Protein 1DJ7 (pdb70)

Sequence (182 aa):
NNKTLAAMKNFAEQYAKRTDTYFCSDLSVTAVVIEGLARHKEELGSPLCPCRHYEDKEAEVKNTFWNCPCVPMRERKECHCMLFLTPDNDFAGDAQDIPMETLEEVKASMNVGDRVRVTSSVVVYHHPEHKKTAFDLQGMEGEVAAVLTEWQGRPISANLPVLVKFEQRFKAHFRPDEVTLI

Organism: Synechocystis sp. (strain ATCC 27184 / PCC 6803 / Kazusa) (NCBI:txid1111708)

Structure (mmCIF, N/CA/C/O backbone):
data_1DJ7
#
_entry.id   1DJ7
#
_cell.length_a   45.296
_cell.length_b   45.296
_cell.length_c   172.147
_cell.angle_alpha   90.00
_cell.angle_beta   90.00
_cell.angle_gamma   90.00
#
_symmetry.space_group_name_H-M   'P 43 21 2'
#
loop_
_entity.id
_entity.type
_entity.pdbx_description
1 polymer 'FERREDOXIN THIOREDOXIN REDUCTASE: CATALYTIC CHAIN'
2 polymer 'FERREDOXIN THIOREDOXIN REDUCTASE: VARIABLE CHAIN'
3 non-polymer 'IRON/SULFUR CLUSTER'
4 non-polymer 'SULFATE ION'
5 water water
#
loop_
_atom_site.group_PDB
_atom_site.id
_atom_site.type_symbol
_atom_site.label_atom_id
_atom_site.label_alt_id
_atom_site.label_comp_id
_atom_site.label_asym_id
_atom_site.label_entity_id
_atom_site.label_seq_id
_atom_site.pdbx_PDB_ins_code
_atom_site.Cartn_x
_atom_site.Cartn_y
_atom_site.Cartn_z
_atom_site.occupancy
_atom_site.B_iso_or_equiv
_atom_site.auth_seq_id
_atom_site.auth_comp_id
_atom_site.auth_asym_id
_atom_site.auth_atom_id
_atom_site.pdbx_PDB_model_num
ATOM 1 N N . ASN A 1 7 ? 19.350 5.374 49.340 1.00 52.83 7 ASN A N 1
ATOM 2 C CA . ASN A 1 7 ? 19.333 6.562 50.232 1.00 51.32 7 ASN A CA 1
ATOM 3 C C . ASN A 1 7 ? 17.996 7.270 50.162 1.00 53.03 7 ASN A C 1
ATOM 4 O O . ASN A 1 7 ? 17.630 8.191 49.463 1.00 54.58 7 ASN A O 1
ATOM 9 N N . ASN A 1 8 ? 17.144 6.815 51.086 1.00 52.54 8 ASN A N 1
ATOM 10 C CA . ASN A 1 8 ? 15.785 7.288 51.328 1.00 50.17 8 ASN A CA 1
ATOM 11 C C . ASN A 1 8 ? 15.685 8.788 51.556 1.00 52.32 8 ASN A C 1
ATOM 12 O O . ASN A 1 8 ? 14.653 9.411 51.291 1.00 53.19 8 ASN A O 1
ATOM 17 N N . LYS A 1 9 ? 16.768 9.379 52.053 1.00 52.84 9 LYS A N 1
ATOM 18 C CA . LYS A 1 9 ? 16.937 10.815 52.173 1.00 52.23 9 LYS A CA 1
ATOM 19 C C . LYS A 1 9 ? 17.038 11.336 50.733 1.00 51.33 9 LYS A C 1
ATOM 20 O O . LYS A 1 9 ? 16.401 12.311 50.357 1.00 51.49 9 LYS A O 1
ATOM 22 N N . THR A 1 10 ? 17.814 10.639 49.911 1.00 49.93 10 THR A N 1
ATOM 23 C CA . THR A 1 10 ? 17.977 10.925 48.494 1.00 48.66 10 THR A CA 1
ATOM 24 C C . THR A 1 10 ? 16.657 10.745 47.752 1.00 47.93 10 THR A C 1
ATOM 25 O O . THR A 1 10 ? 16.357 11.599 46.912 1.00 48.15 10 THR A O 1
ATOM 29 N N . LEU A 1 11 ? 15.843 9.732 48.052 1.00 47.06 11 LEU A N 1
ATOM 30 C CA . LEU A 1 11 ? 14.546 9.571 47.409 1.00 46.42 11 LEU A CA 1
ATOM 31 C C . LEU A 1 11 ? 13.642 10.772 47.682 1.00 45.75 11 LEU A C 1
ATOM 32 O O . LEU A 1 11 ? 12.966 11.262 46.770 1.00 46.05 11 LEU A O 1
ATOM 37 N N . ALA A 1 12 ? 13.669 11.298 48.903 1.00 44.74 12 ALA A N 1
ATOM 38 C CA . ALA A 1 12 ? 12.887 12.462 49.288 1.00 43.02 12 ALA A CA 1
ATOM 39 C C . ALA A 1 12 ? 13.458 13.731 48.656 1.00 42.03 12 ALA A C 1
ATOM 40 O O . ALA A 1 12 ? 12.725 14.623 48.240 1.00 41.94 12 ALA A O 1
ATOM 42 N N . ALA A 1 13 ? 14.784 13.823 48.600 1.00 41.85 13 ALA A N 1
ATOM 43 C CA . ALA A 1 13 ? 15.409 14.985 47.959 1.00 41.62 13 ALA A CA 1
ATOM 44 C C . ALA A 1 13 ? 15.026 15.006 46.485 1.00 41.74 13 ALA A C 1
ATOM 45 O O . ALA A 1 13 ? 14.680 16.075 45.967 1.00 42.03 13 ALA A O 1
ATOM 47 N N . 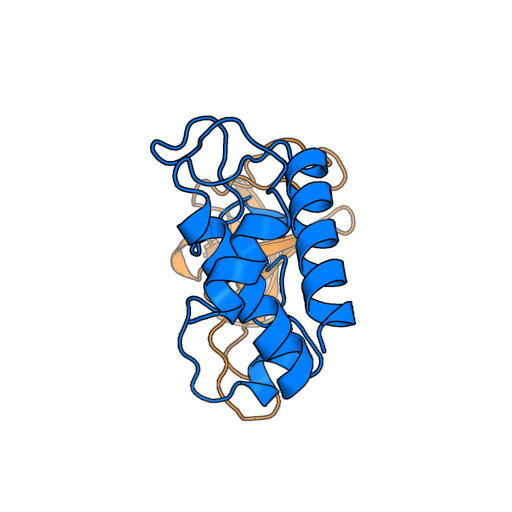MET A 1 14 ? 15.052 13.855 45.817 1.00 41.75 14 MET A N 1
ATOM 48 C CA . MET A 1 14 ? 14.686 13.815 44.405 1.00 41.61 14 MET A CA 1
ATOM 49 C C . MET A 1 14 ? 13.242 14.218 44.151 1.00 41.58 14 MET A C 1
ATOM 50 O O . MET A 1 14 ? 12.960 14.908 43.166 1.00 42.14 14 MET A O 1
ATOM 55 N N . LYS A 1 15 ? 12.306 13.788 44.978 1.00 41.47 15 LYS A N 1
ATOM 56 C CA . LYS A 1 15 ? 10.896 14.140 44.885 1.00 42.13 15 LYS A CA 1
ATOM 57 C C . LYS A 1 15 ? 10.701 15.650 44.990 1.00 42.17 15 LYS A C 1
ATOM 58 O O . LYS A 1 15 ? 9.927 16.276 44.267 1.00 41.38 15 LYS A O 1
ATOM 64 N N . ASN A 1 16 ? 11.404 16.253 45.946 1.00 42.67 16 ASN A N 1
ATOM 65 C CA . ASN A 1 16 ? 11.343 17.690 46.162 1.00 43.51 16 ASN A CA 1
ATOM 66 C C . ASN A 1 16 ? 11.915 18.430 44.953 1.00 41.63 16 ASN A C 1
ATOM 67 O O . ASN A 1 16 ? 11.356 19.452 44.555 1.00 40.91 16 ASN A O 1
ATOM 72 N N . PHE A 1 17 ? 13.002 17.906 44.401 1.00 40.15 17 PHE A N 1
ATOM 73 C CA . PHE A 1 17 ? 13.605 18.491 43.214 1.00 39.67 17 PHE A CA 1
ATOM 74 C C . PHE A 1 17 ? 12.592 18.518 42.076 1.00 39.04 17 PHE A C 1
ATOM 75 O O . PHE A 1 17 ? 12.407 19.514 41.384 1.00 37.93 17 PHE A O 1
ATOM 83 N N . ALA A 1 18 ? 11.976 17.356 41.816 1.00 38.68 18 ALA A N 1
ATOM 84 C CA . ALA A 1 18 ? 11.035 17.227 40.716 1.00 38.21 18 ALA A CA 1
ATOM 85 C C . ALA A 1 18 ? 9.883 18.218 40.835 1.00 37.90 18 ALA A C 1
ATOM 86 O O . ALA A 1 18 ? 9.514 18.872 39.864 1.00 38.03 18 ALA A O 1
ATOM 88 N N . GLU A 1 19 ? 9.349 18.363 42.039 1.00 38.09 19 GLU A N 1
ATOM 89 C CA . GLU A 1 19 ? 8.228 19.246 42.296 1.00 38.27 19 GLU A CA 1
ATOM 90 C C . GLU A 1 19 ? 8.663 20.710 42.136 1.00 38.63 19 GLU A C 1
ATOM 91 O O . GLU A 1 19 ? 7.910 21.455 41.514 1.00 38.60 19 GLU A O 1
ATOM 97 N N . GLN A 1 20 ? 9.854 21.049 42.603 1.00 39.18 20 GLN A N 1
ATOM 98 C CA . GLN A 1 20 ? 10.312 22.436 42.463 1.00 40.71 20 GLN A CA 1
ATOM 99 C C . GLN A 1 20 ? 10.662 22.749 41.016 1.00 39.70 20 GLN A C 1
ATOM 100 O O . GLN A 1 20 ? 10.393 23.874 40.560 1.00 39.41 20 GLN A O 1
ATOM 106 N N . TYR A 1 21 ? 11.239 21.782 40.301 1.00 38.84 21 TYR A N 1
ATOM 107 C CA . TYR A 1 21 ? 11.615 22.023 38.909 1.00 37.06 21 TYR A CA 1
ATOM 108 C C . TYR A 1 21 ? 10.396 22.159 38.019 1.00 36.19 21 TYR A C 1
ATOM 109 O O . TYR A 1 21 ? 10.381 23.074 37.175 1.00 35.82 21 TYR A O 1
ATOM 118 N N . ALA A 1 22 ? 9.351 21.370 38.242 1.00 35.55 22 ALA A N 1
ATOM 119 C CA . ALA A 1 22 ? 8.116 21.456 37.483 1.00 35.53 22 ALA A CA 1
ATOM 120 C C . ALA A 1 22 ? 7.473 22.829 37.664 1.00 37.40 22 ALA A C 1
ATOM 121 O O . ALA A 1 22 ? 7.045 23.481 36.714 1.00 37.64 22 ALA A O 1
ATOM 123 N N . LYS A 1 23 ? 7.474 23.322 38.905 1.00 38.97 23 LYS A N 1
ATOM 124 C CA . LYS A 1 23 ? 6.898 24.646 39.139 1.00 39.84 23 LYS A CA 1
ATOM 125 C C . LYS A 1 23 ? 7.732 25.743 38.494 1.00 39.40 23 LYS A C 1
ATOM 126 O O . LYS A 1 23 ? 7.140 26.649 37.902 1.00 40.27 23 LYS A O 1
ATOM 132 N N . ARG A 1 24 ? 9.055 25.693 38.580 1.00 38.07 24 ARG A N 1
ATOM 133 C CA . ARG A 1 24 ? 9.907 26.727 38.000 1.00 38.17 24 ARG A CA 1
ATOM 134 C C . ARG A 1 24 ? 9.870 26.776 36.484 1.00 38.03 24 ARG A C 1
ATOM 135 O O . ARG A 1 24 ? 10.157 27.830 35.911 1.00 38.40 24 ARG A O 1
ATOM 137 N N . THR A 1 25 ? 9.581 25.662 35.827 1.00 37.64 25 THR A N 1
ATOM 138 C CA . THR A 1 25 ? 9.560 25.602 34.377 1.00 36.87 25 THR A CA 1
ATOM 139 C C . THR A 1 25 ? 8.161 25.601 33.792 1.00 37.34 25 THR A C 1
ATOM 140 O O . THR A 1 25 ? 7.963 25.387 32.597 1.00 37.79 25 THR A O 1
ATOM 144 N N . ASP A 1 26 ? 7.124 25.769 34.620 1.00 37.25 26 ASP A N 1
ATOM 145 C CA . ASP A 1 26 ? 5.747 25.719 34.165 1.00 37.64 26 ASP A CA 1
ATOM 146 C C . ASP A 1 26 ? 5.464 24.399 33.444 1.00 36.09 26 ASP A C 1
ATOM 147 O O . ASP A 1 26 ? 4.891 24.378 32.370 1.00 36.19 26 ASP A O 1
ATOM 152 N N . THR A 1 27 ? 5.933 23.308 34.043 1.00 34.99 27 THR A N 1
ATOM 153 C CA . THR A 1 27 ? 5.701 21.986 33.466 1.00 35.04 27 THR A CA 1
ATOM 154 C C . THR A 1 27 ? 4.944 21.184 34.514 1.00 35.48 27 THR A C 1
ATOM 155 O O . THR A 1 27 ? 4.825 21.598 35.659 1.00 36.09 27 THR A O 1
ATOM 159 N N . TYR A 1 28 ? 4.274 20.133 34.060 1.00 36.52 28 TYR A N 1
ATOM 160 C CA . TYR A 1 28 ? 3.365 19.345 34.859 1.00 37.78 28 TYR A CA 1
ATOM 161 C C . TYR A 1 28 ? 3.674 17.861 34.893 1.00 36.80 28 TYR A C 1
ATOM 162 O O . TYR A 1 28 ? 4.280 17.351 33.959 1.00 35.85 28 TYR A O 1
ATOM 171 N N . PHE A 1 29 ? 3.208 17.161 35.922 1.00 37.31 29 PHE A N 1
ATOM 172 C CA . PHE A 1 29 ? 3.476 15.729 35.962 1.00 36.85 29 PHE A CA 1
ATOM 173 C C . PHE A 1 29 ? 2.497 14.968 35.075 1.00 38.12 29 PHE A C 1
ATOM 174 O O . PHE A 1 29 ? 1.431 15.467 34.731 1.00 38.72 29 PHE A O 1
ATOM 182 N N . CYS A 1 30 ? 2.898 13.767 34.697 1.00 39.27 30 CYS A N 1
ATOM 183 C CA . CYS A 1 30 ? 2.043 12.870 33.918 1.00 40.21 30 CYS A CA 1
ATOM 184 C C . CYS A 1 30 ? 0.706 12.745 34.631 1.00 40.92 30 CYS A C 1
ATOM 185 O O . CYS A 1 30 ? 0.657 12.731 35.867 1.00 40.45 30 CYS A O 1
ATOM 188 N N . SER A 1 31 ? -0.391 12.535 33.908 1.00 42.12 31 SER A N 1
ATOM 189 C CA . SER A 1 31 ? -1.697 12.360 34.536 1.00 43.93 31 SER A CA 1
ATOM 190 C C . SER A 1 31 ? -1.704 11.075 35.364 1.00 44.74 31 SER A C 1
ATOM 191 O O . SER A 1 31 ? -2.470 10.947 36.320 1.00 45.98 31 SER A O 1
ATOM 194 N N . ASP A 1 32 ? -0.855 10.120 35.026 1.00 44.73 32 ASP A N 1
ATOM 195 C CA . ASP A 1 32 ? -0.660 8.916 35.812 1.00 44.66 32 ASP A CA 1
ATOM 196 C C . ASP A 1 32 ? 0.598 9.138 36.662 1.00 42.76 32 ASP A C 1
ATOM 197 O O . ASP A 1 32 ? 1.725 8.903 36.220 1.00 41.52 32 ASP A O 1
ATOM 202 N N . LEU A 1 33 ? 0.383 9.478 37.932 1.00 41.82 33 LEU A N 1
ATOM 203 C CA . LEU A 1 33 ? 1.477 9.746 38.856 1.00 40.42 33 LEU A CA 1
ATOM 204 C C . LEU A 1 33 ? 2.394 8.578 39.154 1.00 40.05 33 LEU A C 1
ATOM 205 O O . LEU A 1 33 ? 3.529 8.815 39.605 1.00 38.61 33 LEU A O 1
ATOM 210 N N . SER A 1 34 ? 2.023 7.331 38.853 1.00 40.23 34 SER A N 1
ATOM 211 C CA . SER A 1 34 ? 2.927 6.205 39.044 1.00 40.06 34 SER A CA 1
ATOM 212 C C . SER A 1 34 ? 4.031 6.266 37.997 1.00 38.45 34 SER A C 1
ATOM 213 O O . SER A 1 34 ? 5.148 5.831 38.249 1.00 36.99 34 SER A O 1
ATOM 216 N N . VAL A 1 35 ? 3.773 6.870 36.840 1.00 38.16 35 VAL A N 1
ATOM 217 C CA . VAL A 1 35 ? 4.795 7.077 35.834 1.00 37.98 35 VAL A CA 1
ATOM 218 C C . VAL A 1 35 ? 5.872 8.004 36.402 1.00 36.73 35 VAL A C 1
ATOM 219 O O . VAL A 1 35 ? 7.069 7.770 36.386 1.00 36.00 35 VAL A O 1
ATOM 223 N N . THR A 1 36 ? 5.371 9.104 36.964 1.00 35.61 36 THR A N 1
ATOM 224 C CA . THR A 1 36 ? 6.192 10.086 37.637 1.00 34.84 36 THR A CA 1
ATOM 225 C C . THR A 1 36 ? 7.011 9.441 38.751 1.00 34.22 36 THR A C 1
ATOM 226 O O . THR A 1 36 ? 8.187 9.737 38.902 1.00 34.38 36 THR A O 1
ATOM 230 N N . ALA A 1 37 ? 6.349 8.642 39.608 1.00 34.59 37 ALA A N 1
ATOM 231 C CA . ALA A 1 37 ? 7.018 8.005 40.719 1.00 34.10 37 ALA A CA 1
ATOM 232 C C . ALA A 1 37 ? 8.120 7.045 40.291 1.00 33.48 37 ALA A C 1
ATOM 233 O O . ALA A 1 37 ? 9.185 7.029 40.912 1.00 32.71 37 ALA A O 1
ATOM 235 N N . VAL A 1 38 ? 7.890 6.300 39.215 1.00 33.81 38 VAL A N 1
A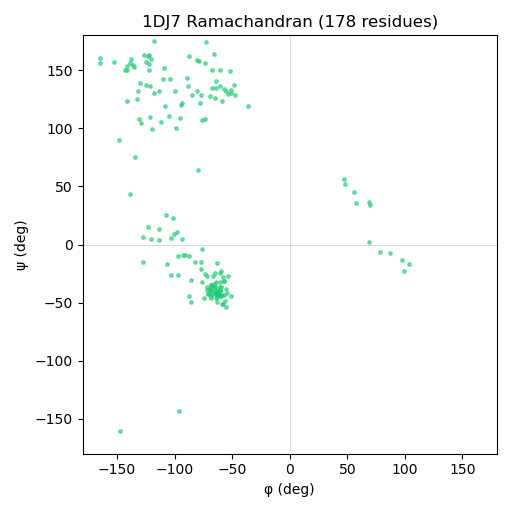TOM 236 C CA . VAL A 1 38 ? 8.916 5.374 38.730 1.00 34.24 38 VAL A CA 1
ATOM 237 C C . VAL A 1 38 ? 10.143 6.143 38.266 1.00 34.26 38 VAL A C 1
ATOM 238 O O . VAL A 1 38 ? 11.285 5.752 38.515 1.00 33.88 38 VAL A O 1
ATOM 242 N N . VAL A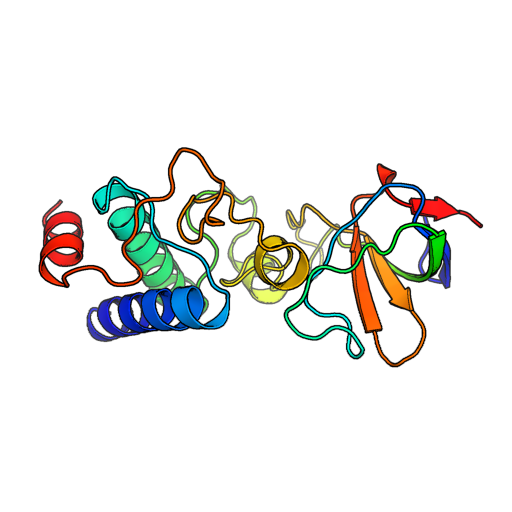 1 39 ? 9.928 7.276 37.585 1.00 34.50 39 VAL A N 1
ATOM 243 C CA . VAL A 1 39 ? 11.066 8.057 37.123 1.00 34.46 39 VAL A CA 1
ATOM 244 C C . VAL A 1 39 ? 11.781 8.693 38.301 1.00 34.53 39 VAL A C 1
ATOM 245 O O . VAL A 1 39 ? 13.011 8.685 38.342 1.00 34.73 39 VAL A O 1
ATOM 249 N N . ILE A 1 40 ? 11.031 9.177 39.298 1.00 34.83 40 ILE A N 1
ATOM 250 C CA . ILE A 1 40 ? 11.689 9.774 40.470 1.00 35.42 40 ILE A CA 1
ATOM 251 C C . ILE A 1 40 ? 12.508 8.722 41.205 1.00 36.08 40 ILE A C 1
ATOM 252 O O . ILE A 1 40 ? 13.672 8.980 41.504 1.00 36.02 40 ILE A O 1
ATOM 257 N N . GLU A 1 41 ? 11.980 7.505 41.354 1.00 37.24 41 GLU A N 1
ATOM 258 C CA . GLU A 1 41 ? 12.758 6.464 42.017 1.00 38.21 41 GLU A CA 1
ATOM 259 C C . GLU A 1 41 ? 13.997 6.093 41.221 1.00 38.07 41 GLU A C 1
ATOM 260 O O . GLU A 1 41 ? 15.052 5.878 41.822 1.00 39.57 41 GLU A O 1
ATOM 262 N N . GLY A 1 42 ? 13.946 6.081 39.891 1.00 37.07 42 GLY A N 1
ATOM 263 C CA . GLY A 1 42 ? 15.108 5.738 39.077 1.00 36.19 42 GLY A CA 1
ATOM 264 C C . GLY A 1 42 ? 16.212 6.785 39.160 1.00 35.82 42 GLY A C 1
ATOM 265 O O . GLY A 1 42 ? 17.402 6.513 39.037 1.00 36.04 42 GLY A O 1
ATOM 266 N N . LEU A 1 43 ? 15.789 8.044 39.275 1.00 36.18 43 LEU A N 1
ATOM 267 C CA . LEU A 1 43 ? 16.716 9.158 39.394 1.00 36.74 43 LEU A CA 1
ATOM 268 C C . LEU A 1 43 ? 17.501 9.017 40.698 1.00 37.68 43 LEU A C 1
ATOM 269 O O . LEU A 1 43 ? 18.727 9.135 40.696 1.00 38.27 43 LEU A O 1
ATOM 274 N N . ALA A 1 44 ? 16.793 8.722 41.770 1.00 38.72 44 ALA A N 1
ATOM 275 C CA . ALA A 1 44 ? 17.386 8.519 43.083 1.00 40.33 44 ALA A CA 1
ATOM 276 C C . ALA A 1 44 ? 18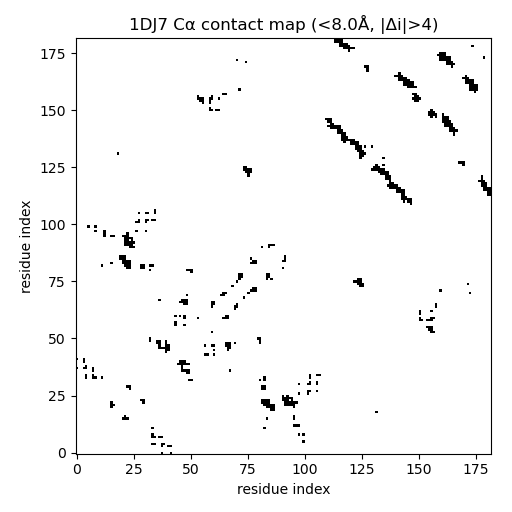.333 7.325 43.078 1.00 41.68 44 ALA A C 1
ATOM 277 O O . ALA A 1 44 ? 19.455 7.412 43.570 1.00 43.12 44 ALA A O 1
ATOM 279 N N . ARG A 1 45 ? 17.908 6.230 42.480 1.00 43.12 45 ARG A N 1
ATOM 280 C CA . ARG A 1 45 ? 18.729 5.022 42.389 1.00 45.01 45 ARG A CA 1
ATOM 281 C C . ARG A 1 45 ? 20.036 5.342 41.691 1.00 44.40 45 ARG A C 1
ATOM 282 O O . ARG A 1 45 ? 21.148 5.047 42.136 1.00 44.96 45 ARG A O 1
ATOM 290 N N . HIS A 1 46 ? 19.912 5.987 40.520 1.00 43.47 46 HIS A N 1
ATOM 291 C CA . HIS A 1 46 ? 21.079 6.412 39.780 1.00 43.26 46 HIS A CA 1
ATOM 292 C C . HIS A 1 46 ? 21.935 7.363 40.604 1.00 43.82 46 HIS A C 1
ATOM 293 O O . HIS A 1 46 ? 23.160 7.201 40.635 1.00 43.71 46 HIS A O 1
ATOM 300 N N . LYS A 1 47 ? 21.328 8.316 41.299 1.00 45.06 47 LYS A N 1
ATOM 301 C CA . LYS A 1 47 ? 22.084 9.230 42.134 1.00 46.74 47 LYS A CA 1
ATOM 302 C C . LYS A 1 47 ? 22.841 8.464 43.222 1.00 47.24 47 LYS A C 1
ATOM 303 O O . LYS A 1 47 ? 23.994 8.802 43.485 1.00 46.75 47 LYS A O 1
ATOM 309 N N . GLU A 1 48 ? 22.224 7.446 43.796 1.00 47.77 48 GLU A N 1
ATOM 310 C CA . GLU A 1 48 ? 22.914 6.654 44.815 1.00 48.73 48 GLU A CA 1
ATOM 311 C C . GLU A 1 48 ? 24.057 5.841 44.232 1.00 49.89 48 GLU A C 1
ATOM 312 O O . GLU A 1 48 ? 25.167 5.823 44.776 1.00 50.49 48 GLU A O 1
ATOM 318 N N . GLU A 1 49 ? 23.823 5.161 43.119 1.00 50.26 49 GLU A N 1
ATOM 319 C CA . GLU A 1 49 ? 24.792 4.316 42.455 1.00 51.04 49 GLU A CA 1
ATOM 320 C C . GLU A 1 49 ? 25.935 5.052 41.774 1.00 50.21 49 GLU A C 1
ATOM 321 O O . GLU A 1 49 ? 27.096 4.632 41.823 1.00 50.12 49 GLU A O 1
ATOM 327 N N . LEU A 1 50 ? 25.612 6.143 41.085 1.00 49.15 50 LEU A N 1
ATOM 328 C CA . LEU A 1 50 ? 26.585 6.882 40.293 1.00 48.00 50 LEU A CA 1
ATOM 329 C C . LEU A 1 50 ? 27.047 8.221 40.840 1.00 47.00 50 LEU A C 1
ATOM 330 O O . LEU A 1 50 ? 28.042 8.775 40.350 1.00 46.30 50 LEU A O 1
ATOM 335 N N . GLY A 1 51 ? 26.343 8.819 41.788 1.00 46.36 51 GLY A N 1
ATOM 336 C CA . GLY A 1 51 ? 26.703 10.109 42.347 1.00 45.80 51 GLY A CA 1
ATOM 337 C C . GLY A 1 51 ? 25.951 11.283 41.742 1.00 45.98 51 GLY A C 1
ATOM 338 O O . GLY A 1 51 ? 26.033 12.413 42.225 1.00 45.98 51 GLY A O 1
ATOM 339 N N . SER A 1 52 ? 25.280 11.049 40.621 1.00 45.03 52 SER A N 1
ATOM 340 C CA . SER A 1 52 ? 24.496 12.075 39.927 1.00 44.29 52 SER A CA 1
ATOM 341 C C . SER A 1 52 ? 23.227 11.437 39.390 1.00 42.60 52 SER A C 1
ATOM 342 O O . SER A 1 52 ? 23.174 10.238 39.098 1.00 42.23 52 SER A O 1
ATOM 345 N N . PRO A 1 53 ? 22.179 12.221 39.217 1.00 40.89 53 PRO A N 1
ATOM 346 C CA . PRO A 1 53 ? 20.877 11.767 38.766 1.00 40.22 53 PRO A CA 1
ATOM 347 C C . PRO A 1 53 ? 20.776 11.548 37.272 1.00 39.68 53 PRO A C 1
ATOM 348 O O . PRO A 1 53 ? 20.005 12.213 36.571 1.00 40.16 53 PRO A O 1
ATOM 352 N N . LEU A 1 54 ? 21.555 10.591 36.786 1.00 38.86 54 LEU A N 1
ATOM 353 C CA . LEU A 1 54 ? 21.555 10.211 35.390 1.00 37.65 54 LEU A CA 1
ATOM 354 C C . LEU A 1 54 ? 20.130 9.816 35.021 1.00 36.23 54 LEU A C 1
ATOM 355 O O . LEU A 1 54 ? 19.449 9.147 35.794 1.00 35.69 54 LEU A O 1
ATOM 360 N N . CYS A 1 55 ? 19.614 10.296 33.899 1.00 35.05 55 CYS A N 1
ATOM 361 C CA . CYS A 1 55 ? 18.255 9.967 33.468 1.00 33.69 55 CYS A CA 1
ATOM 362 C C . CYS A 1 55 ? 18.052 8.454 33.486 1.00 33.70 55 CYS A C 1
ATOM 363 O O . CYS A 1 55 ? 18.835 7.712 32.894 1.00 32.75 55 CYS A O 1
ATOM 366 N N . PRO A 1 56 ? 16.946 8.016 34.050 1.00 34.94 56 PRO A N 1
ATOM 367 C CA . PRO A 1 56 ? 16.593 6.621 34.209 1.00 35.99 56 PRO A CA 1
ATOM 368 C C . PRO A 1 56 ? 15.788 6.002 33.094 1.00 36.66 56 PRO A C 1
ATOM 369 O O . PRO A 1 56 ? 15.669 4.767 33.104 1.00 39.47 56 PRO A O 1
ATOM 373 N N . CYS A 1 57 ? 15.288 6.769 32.115 1.00 35.21 57 CYS A N 1
ATOM 374 C CA . CYS A 1 57 ? 14.480 6.127 31.084 1.00 34.41 57 CYS A CA 1
ATOM 375 C C . CYS A 1 57 ? 15.220 5.869 29.783 1.00 33.97 57 CYS A C 1
ATOM 376 O O . CYS A 1 57 ? 14.600 5.773 28.727 1.00 35.35 57 CYS A O 1
ATOM 379 N N . ARG A 1 58 ? 16.530 5.786 29.822 1.00 34.32 58 ARG A N 1
ATOM 380 C CA . ARG A 1 58 ? 17.431 5.486 28.741 1.00 34.60 58 ARG A CA 1
ATOM 381 C C . ARG A 1 58 ? 18.368 4.313 29.083 1.00 35.28 58 ARG A C 1
ATOM 382 O O . ARG A 1 58 ? 18.570 3.978 30.250 1.00 35.38 58 ARG A O 1
ATOM 390 N N . HIS A 1 59 ? 18.980 3.737 28.057 1.00 37.12 59 HIS A N 1
ATOM 391 C CA . HIS A 1 59 ? 20.013 2.724 28.254 1.00 39.46 59 HIS A CA 1
ATOM 392 C C . HIS A 1 59 ? 21.341 3.374 27.865 1.00 39.03 59 HIS A C 1
ATOM 393 O O . HIS A 1 59 ? 21.370 4.333 27.092 1.00 39.25 59 HIS A O 1
ATOM 400 N N . TYR A 1 60 ? 22.429 2.913 28.468 1.00 39.00 60 TYR A N 1
ATOM 401 C CA . TYR A 1 60 ? 23.741 3.503 28.239 1.00 39.39 60 TYR A CA 1
ATOM 402 C C . TYR A 1 60 ? 24.835 2.468 28.022 1.00 40.69 60 TYR A C 1
ATOM 403 O O . TYR A 1 60 ? 24.763 1.366 28.569 1.00 41.18 60 TYR A O 1
ATOM 412 N N . GLU A 1 61 ? 25.878 2.835 27.280 1.00 41.93 61 GLU A N 1
ATOM 413 C CA . GLU A 1 61 ? 26.992 1.891 27.102 1.00 42.49 61 GLU A CA 1
ATOM 414 C C . GLU A 1 61 ? 27.958 2.041 28.269 1.00 42.81 61 GLU A C 1
ATOM 415 O O . GLU A 1 61 ? 28.629 1.097 28.680 1.00 43.31 61 GLU A O 1
ATOM 417 N N . ASP A 1 62 ? 28.038 3.257 28.803 1.00 42.35 62 ASP A N 1
ATOM 418 C CA . ASP A 1 62 ? 28.975 3.549 29.886 1.00 42.43 62 ASP A CA 1
ATOM 419 C C . ASP A 1 62 ? 28.412 4.621 30.801 1.00 42.04 62 ASP A C 1
ATOM 420 O O . ASP A 1 62 ? 28.650 5.808 30.584 1.00 42.58 62 ASP A O 1
ATOM 425 N N . LYS A 1 63 ? 27.673 4.237 31.830 1.00 42.49 63 LYS A N 1
ATOM 426 C CA . LYS A 1 63 ? 27.021 5.176 32.729 1.00 43.59 63 LYS A CA 1
ATOM 427 C C . LYS A 1 63 ? 27.950 6.122 33.458 1.00 43.68 63 LYS A C 1
ATOM 428 O O . LYS A 1 63 ? 27.626 7.293 33.690 1.00 43.51 63 LYS A O 1
ATOM 434 N N . GLU A 1 64 ? 29.132 5.641 33.852 1.00 43.86 64 GLU A N 1
ATOM 435 C CA . GLU A 1 64 ? 30.103 6.485 34.536 1.00 43.86 64 GLU A CA 1
ATOM 436 C C . GLU A 1 64 ? 30.567 7.606 33.613 1.00 43.25 64 GLU A C 1
ATOM 437 O O . GLU A 1 64 ? 30.676 8.748 34.058 1.00 43.59 64 GLU A 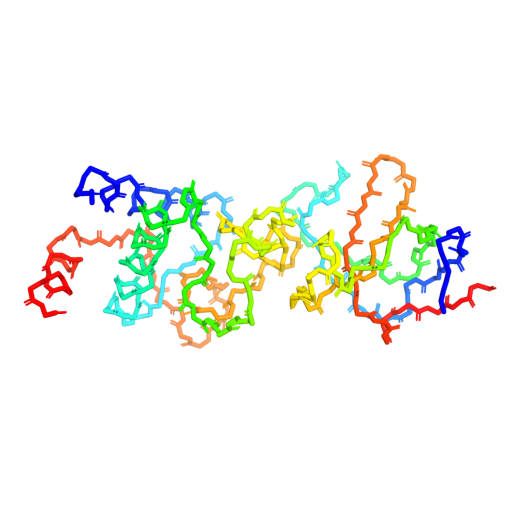O 1
ATOM 439 N N . ALA A 1 65 ? 30.793 7.293 32.341 1.00 42.98 65 ALA A N 1
ATOM 440 C CA . ALA A 1 65 ? 31.213 8.311 31.383 1.00 42.22 65 ALA A CA 1
ATOM 441 C C . ALA A 1 65 ? 30.080 9.310 31.151 1.00 42.22 65 ALA A C 1
ATOM 442 O O . ALA A 1 65 ? 30.346 10.497 30.954 1.00 42.28 65 ALA A O 1
ATOM 444 N N . GLU A 1 66 ? 28.843 8.840 31.128 1.00 41.88 66 GLU A N 1
ATOM 445 C CA . GLU A 1 66 ? 27.678 9.697 30.945 1.00 41.22 66 GLU A CA 1
ATOM 446 C C . GLU A 1 66 ? 27.552 10.728 32.049 1.00 41.14 66 GLU A C 1
ATOM 447 O O . GLU A 1 66 ? 27.321 11.922 31.824 1.00 41.08 66 GLU A O 1
ATOM 453 N N . VAL A 1 67 ? 27.744 10.300 33.294 1.00 41.82 67 VAL A N 1
ATOM 454 C CA . VAL A 1 67 ? 27.678 11.180 34.456 1.00 42.54 67 VAL A CA 1
ATOM 455 C C . VAL A 1 67 ? 28.809 12.192 34.426 1.00 42.45 67 VAL A C 1
ATOM 456 O O . VAL A 1 67 ? 28.612 13.347 34.810 1.00 42.54 67 VAL A O 1
ATOM 460 N N . LYS A 1 68 ? 29.975 11.811 33.920 1.00 43.03 68 LYS A N 1
ATOM 461 C CA . LYS A 1 68 ? 31.100 12.736 33.799 1.00 43.36 68 LYS A CA 1
ATOM 462 C C . LYS A 1 68 ? 30.858 13.780 32.714 1.00 43.67 68 LYS A C 1
ATOM 463 O O . LYS A 1 68 ? 31.120 14.971 32.918 1.00 43.92 68 LYS A O 1
ATOM 465 N N . ASN 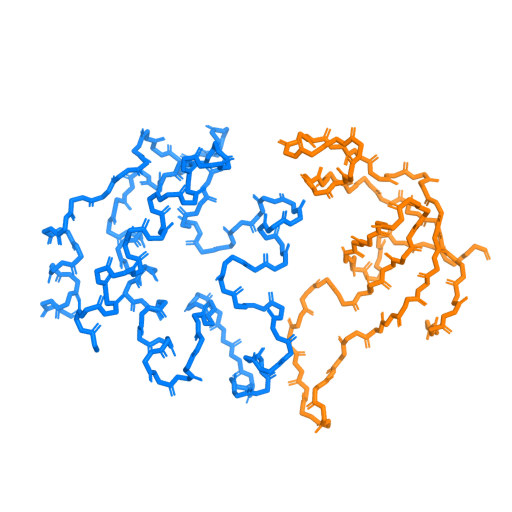A 1 69 ? 30.321 13.349 31.574 1.00 43.02 69 ASN A N 1
ATOM 466 C CA . ASN A 1 69 ? 29.998 14.228 30.460 1.00 41.71 69 ASN A CA 1
ATOM 467 C C . ASN A 1 69 ? 28.924 15.219 30.877 1.00 40.52 69 ASN A C 1
ATOM 468 O O . ASN A 1 69 ? 28.997 16.414 30.596 1.00 41.85 69 ASN A O 1
ATOM 473 N N . THR A 1 70 ? 27.906 14.790 31.587 1.00 38.49 70 THR A N 1
ATOM 474 C CA . THR A 1 70 ? 26.820 15.499 32.186 1.00 37.87 70 THR A CA 1
ATOM 475 C C . THR A 1 70 ? 25.592 15.736 31.296 1.00 36.81 70 THR A C 1
ATOM 476 O O . THR A 1 70 ? 24.610 16.199 31.892 1.00 36.16 70 THR A O 1
ATOM 480 N N . PHE A 1 71 ? 25.595 15.441 30.022 1.00 36.39 71 PHE A N 1
ATOM 481 C CA . PHE A 1 71 ? 24.435 15.735 29.167 1.00 34.88 71 PHE A CA 1
ATOM 482 C C . PHE A 1 71 ? 23.108 15.217 29.709 1.00 34.84 71 PHE A C 1
ATOM 483 O O . PHE A 1 71 ? 22.081 15.911 29.663 1.00 33.97 71 PHE A O 1
ATOM 491 N N . TRP A 1 72 ? 23.089 13.987 30.202 1.00 34.66 72 TRP A N 1
ATOM 492 C CA . TRP A 1 72 ? 21.888 13.324 30.680 1.00 33.64 72 TRP A CA 1
ATOM 493 C C . TRP A 1 72 ? 21.655 13.356 32.178 1.00 34.02 72 TRP A C 1
ATOM 494 O O . TRP A 1 72 ? 20.797 12.621 32.680 1.00 35.12 72 TRP A O 1
ATOM 505 N N . ASN A 1 73 ? 22.409 14.156 32.923 1.00 35.35 73 ASN A N 1
ATOM 506 C CA . ASN A 1 73 ? 22.169 14.290 34.351 1.00 36.81 73 ASN A CA 1
ATOM 507 C C . ASN A 1 73 ? 20.955 15.197 34.518 1.00 35.90 73 ASN A C 1
ATOM 508 O O . ASN A 1 73 ? 20.962 16.268 33.904 1.00 36.44 73 ASN A O 1
ATOM 513 N N . CYS A 1 74 ? 19.977 14.767 35.289 1.00 35.75 74 CYS A N 1
ATOM 514 C CA . CYS A 1 74 ? 18.738 15.519 35.444 1.00 34.61 74 CYS A CA 1
ATOM 515 C C . CYS A 1 74 ? 18.905 16.898 36.010 1.00 35.10 74 CYS A C 1
ATOM 516 O O . CYS A 1 74 ? 19.342 16.712 37.147 1.00 35.76 74 CYS A O 1
ATOM 519 N N . PRO A 1 75 ? 18.019 17.773 35.624 1.00 35.01 75 PRO A N 1
ATOM 520 C CA . PRO A 1 75 ? 17.533 18.162 34.341 1.00 34.46 75 PRO A CA 1
ATOM 521 C C . PRO A 1 75 ? 18.566 18.173 33.231 1.00 33.64 75 PRO A C 1
ATOM 522 O O . PRO A 1 75 ? 19.595 18.843 33.326 1.00 34.77 75 PRO A O 1
ATOM 526 N N . CYS A 1 76 ? 18.335 17.347 32.208 1.00 32.65 76 CYS A N 1
ATOM 527 C CA . CYS A 1 76 ? 19.262 17.134 31.117 1.00 31.48 76 CYS A CA 1
ATOM 528 C C . CYS A 1 76 ? 19.345 18.312 30.143 1.00 31.62 76 CYS A C 1
ATOM 529 O O . CYS A 1 76 ? 18.550 19.238 30.262 1.00 33.03 76 CYS A O 1
ATOM 532 N N . VAL A 1 77 ? 20.258 18.216 29.200 1.00 30.35 77 VAL A N 1
ATOM 533 C CA . VAL A 1 77 ? 20.386 19.274 28.182 1.00 30.93 77 VAL A CA 1
ATOM 534 C C . VAL A 1 77 ? 19.086 19.520 27.463 1.00 30.95 77 VAL A C 1
ATOM 535 O O . VAL A 1 77 ? 18.601 20.669 27.343 1.00 30.60 77 VAL A O 1
ATOM 539 N N . PRO A 1 78 ? 18.427 18.536 26.888 1.00 30.75 78 PRO A N 1
ATOM 540 C CA . PRO A 1 78 ? 17.166 18.691 26.187 1.00 30.49 78 PRO A CA 1
ATOM 541 C C . PRO A 1 78 ? 16.100 19.334 27.047 1.00 29.98 78 PRO A C 1
ATOM 542 O O . PRO A 1 78 ? 15.260 20.106 26.550 1.00 30.56 78 PRO A O 1
ATOM 546 N N . MET A 1 79 ? 16.036 19.016 28.335 1.00 29.06 79 MET A N 1
ATOM 547 C CA . MET A 1 79 ? 15.008 19.627 29.181 1.00 30.43 79 MET A CA 1
ATOM 548 C C . MET A 1 79 ? 15.387 21.077 29.483 1.00 31.41 79 MET A C 1
ATOM 549 O O . MET A 1 79 ? 14.551 21.986 29.349 1.00 32.55 79 MET A O 1
ATOM 554 N N . ARG A 1 80 ? 16.637 21.328 29.848 1.00 32.40 80 ARG A N 1
ATOM 555 C CA . ARG A 1 80 ? 17.071 22.677 30.196 1.00 32.59 80 ARG A CA 1
ATOM 556 C C . ARG A 1 80 ? 16.935 23.642 29.035 1.00 32.72 80 ARG A C 1
ATOM 557 O O . ARG A 1 80 ? 16.512 24.778 29.254 1.00 34.44 80 ARG A O 1
ATOM 565 N N . GLU A 1 81 ? 17.333 23.183 27.848 1.00 31.31 81 GLU A N 1
ATOM 566 C CA . GLU A 1 81 ? 17.284 24.070 26.695 1.00 30.69 81 GLU A CA 1
ATOM 567 C C . GLU A 1 81 ? 15.954 24.066 25.972 1.00 31.56 81 GLU A C 1
ATOM 568 O O . GLU A 1 81 ? 15.503 25.138 25.565 1.00 32.46 81 GLU A O 1
ATOM 574 N N . ARG A 1 82 ? 15.362 22.892 25.730 1.00 31.47 82 ARG A N 1
ATOM 575 C CA . ARG A 1 82 ? 14.157 22.836 24.905 1.00 31.09 82 ARG A CA 1
ATOM 576 C C . ARG A 1 82 ? 12.886 22.408 25.611 1.00 31.73 82 ARG A C 1
ATOM 577 O O . ARG A 1 82 ? 11.874 22.127 24.979 1.00 32.29 82 ARG A O 1
ATOM 585 N N . LYS A 1 83 ? 12.984 22.211 26.919 1.00 32.21 83 LYS A N 1
ATOM 586 C CA . LYS A 1 83 ? 11.872 21.712 27.718 1.00 32.62 83 LYS A CA 1
ATOM 587 C C . LYS A 1 83 ? 11.358 20.367 27.213 1.00 32.49 83 LYS A C 1
ATOM 588 O O . LYS A 1 83 ? 10.167 20.097 27.292 1.00 34.51 83 LYS A O 1
ATOM 594 N N . GLU A 1 84 ? 12.268 19.512 26.731 1.00 31.48 84 GLU A N 1
ATOM 595 C CA . GLU A 1 84 ? 11.850 18.202 26.227 1.00 31.58 84 GLU A CA 1
ATOM 596 C C . GLU A 1 84 ? 12.300 17.131 27.221 1.00 31.22 84 GLU A C 1
ATOM 597 O O . GLU A 1 84 ? 13.501 17.095 27.475 1.00 31.68 84 GLU A O 1
ATOM 603 N N . CYS A 1 85 ? 11.359 16.411 27.771 1.00 31.50 85 CYS A N 1
ATOM 604 C CA . CYS A 1 85 ? 11.639 15.364 28.749 1.00 30.01 85 CYS A CA 1
ATOM 605 C C . CYS A 1 85 ? 11.151 14.012 28.236 1.00 30.05 85 CYS A C 1
ATOM 606 O O . CYS A 1 85 ? 9.963 13.689 28.310 1.00 31.16 85 CYS A O 1
ATOM 609 N N . HIS A 1 86 ? 12.082 13.214 27.700 1.00 29.43 86 HIS A N 1
ATOM 610 C CA . HIS A 1 86 ? 11.707 11.901 27.161 1.00 30.37 86 HIS A CA 1
ATOM 611 C C . HIS A 1 86 ? 11.102 10.956 28.181 1.00 30.17 86 HIS A C 1
ATOM 612 O O . HIS A 1 86 ? 10.299 10.068 27.841 1.00 31.43 86 HIS A O 1
ATOM 619 N N . CYS A 1 87 ? 11.393 11.120 29.457 1.00 30.54 87 CYS A N 1
ATOM 620 C CA . CYS A 1 87 ? 10.844 10.242 30.495 1.00 31.27 87 CYS A CA 1
ATOM 621 C C . CYS A 1 87 ? 9.402 10.529 30.872 1.00 32.19 87 CYS A C 1
ATOM 622 O O . CYS A 1 87 ? 8.732 9.740 31.541 1.00 32.31 87 CYS A O 1
ATOM 625 N N . MET A 1 88 ? 8.913 11.693 30.461 1.00 31.83 88 MET A N 1
ATOM 626 C CA . MET A 1 88 ? 7.562 12.142 30.729 1.00 32.92 88 MET A CA 1
ATOM 627 C C . MET A 1 88 ? 7.396 12.464 32.211 1.00 32.41 88 MET A C 1
ATOM 628 O O . MET A 1 88 ? 6.323 12.333 32.798 1.00 34.01 88 MET A O 1
ATOM 633 N N . LEU A 1 89 ? 8.493 12.964 32.774 1.00 32.24 89 LEU A N 1
ATOM 634 C CA . LEU A 1 89 ? 8.511 13.454 34.140 1.00 32.61 89 LEU A CA 1
ATOM 635 C C . LEU A 1 89 ? 8.050 14.917 34.129 1.00 32.90 89 LEU A C 1
ATOM 636 O O . LEU A 1 89 ? 7.132 15.265 34.864 1.00 33.23 89 LEU A O 1
ATOM 641 N N . PHE A 1 90 ? 8.636 15.735 33.254 1.00 33.11 90 PHE A N 1
ATOM 642 C CA . PHE A 1 90 ? 8.239 17.138 33.140 1.00 33.07 90 PHE A CA 1
ATOM 643 C C . PHE A 1 90 ? 7.540 17.405 31.806 1.00 33.69 90 PHE A C 1
ATOM 644 O O . PHE A 1 90 ? 8.202 17.423 30.770 1.00 33.94 90 PHE A O 1
ATOM 652 N N . LEU A 1 91 ? 6.219 17.567 31.809 1.00 33.76 91 LEU A N 1
ATOM 653 C CA . LEU A 1 91 ? 5.499 17.731 30.548 1.00 34.07 91 LEU A CA 1
ATOM 654 C C . LEU A 1 91 ? 4.954 19.140 30.364 1.00 35.23 91 LEU A C 1
ATOM 655 O O . LEU A 1 91 ? 4.477 19.792 31.305 1.00 34.44 91 LEU A O 1
ATOM 660 N N . THR A 1 92 ? 5.007 19.627 29.123 1.00 37.54 92 THR A N 1
ATOM 661 C CA . THR A 1 92 ? 4.458 20.974 28.886 1.00 39.47 92 THR A CA 1
ATOM 662 C C . THR A 1 92 ? 2.953 20.797 28.948 1.00 39.93 92 THR A C 1
ATOM 663 O O . THR A 1 92 ? 2.396 19.713 28.757 1.00 37.99 92 THR A O 1
ATOM 667 N N . PRO A 1 93 ? 2.245 21.871 29.256 1.00 41.82 93 PRO A N 1
ATOM 668 C CA . PRO A 1 93 ? 0.809 21.896 29.436 1.00 43.00 93 PRO A CA 1
ATOM 669 C C . PRO A 1 93 ? -0.026 21.431 28.268 1.00 43.49 93 PRO A C 1
ATOM 670 O O . PRO A 1 93 ? -1.144 20.934 28.455 1.00 44.08 93 PRO A O 1
ATOM 674 N N . ASP A 1 94 ? 0.459 21.557 27.050 1.00 44.40 94 ASP A N 1
ATOM 675 C CA . ASP A 1 94 ? -0.199 21.126 25.838 1.00 45.43 94 ASP A CA 1
ATOM 676 C C . ASP A 1 94 ? -0.125 19.616 25.619 1.00 43.88 94 ASP A C 1
ATOM 677 O O . ASP A 1 94 ? -0.899 19.039 24.851 1.00 43.58 94 ASP A O 1
ATOM 682 N N . ASN A 1 95 ? 0.842 18.972 26.260 1.00 42.69 95 ASN A N 1
ATOM 683 C CA . ASN A 1 95 ? 1.068 17.545 26.081 1.00 40.88 95 ASN A CA 1
ATOM 684 C C . ASN A 1 95 ? -0.139 16.722 26.489 1.00 40.88 95 ASN A C 1
ATOM 685 O O . ASN A 1 95 ? -0.683 16.888 27.578 1.00 39.59 95 ASN A O 1
ATOM 690 N N . ASP A 1 96 ? -0.489 15.725 25.675 1.00 42.45 96 ASP A N 1
ATOM 691 C CA . ASP A 1 96 ? -1.602 14.834 25.957 1.00 43.45 96 ASP A CA 1
ATOM 692 C C . ASP A 1 96 ? -1.512 14.104 27.287 1.00 42.86 96 ASP A C 1
ATOM 693 O O . ASP A 1 96 ? -2.549 13.732 27.849 1.00 44.20 96 ASP A O 1
ATOM 698 N N . PHE A 1 97 ? -0.318 13.786 27.760 1.00 41.66 97 PHE A N 1
ATOM 699 C CA . PHE A 1 97 ? -0.126 13.031 28.984 1.00 41.24 97 PHE A CA 1
ATOM 700 C C . PHE A 1 97 ? 0.077 13.903 30.205 1.00 41.12 97 PHE A C 1
ATOM 701 O O . PHE A 1 97 ? 0.397 13.356 31.264 1.00 41.74 97 PHE A O 1
ATOM 709 N N . ALA A 1 98 ? -0.039 15.208 30.054 1.00 40.84 98 ALA A N 1
ATOM 710 C CA . ALA A 1 98 ? 0.126 16.112 31.186 1.00 41.46 98 ALA A CA 1
ATOM 711 C C . ALA A 1 98 ? -1.169 16.162 32.003 1.00 43.12 98 ALA A C 1
ATOM 712 O O . ALA A 1 98 ? -2.260 16.287 31.461 1.00 42.47 98 ALA A O 1
ATOM 714 N N . GLY A 1 99 ? -0.974 16.020 33.301 1.00 44.72 99 GLY A N 1
ATOM 715 C CA . GLY A 1 99 ? -2.149 16.135 34.187 1.00 46.74 99 GLY A CA 1
ATOM 716 C C . GLY A 1 99 ? -2.082 17.604 34.638 1.00 48.39 99 GLY A C 1
ATOM 717 O O . GLY A 1 99 ? -1.625 18.504 33.932 1.00 48.14 99 GLY A O 1
ATOM 718 N N . ASP A 1 100 ? -2.450 17.767 35.902 1.00 50.36 100 ASP A N 1
ATOM 719 C CA . ASP A 1 100 ? -2.435 19.127 36.428 1.00 51.83 100 ASP A CA 1
ATOM 720 C C . ASP A 1 100 ? -1.655 19.257 37.714 1.00 50.22 100 ASP A C 1
ATOM 721 O O . ASP A 1 100 ? -1.682 20.318 38.334 1.00 51.15 100 ASP A O 1
ATOM 726 N N . ALA A 1 101 ? -0.997 18.173 38.092 1.00 47.92 101 ALA A N 1
ATOM 727 C CA . ALA A 1 101 ? -0.232 18.198 39.324 1.00 45.51 101 ALA A CA 1
ATOM 728 C C . ALA A 1 101 ? 1.198 18.655 39.090 1.00 44.29 101 ALA A C 1
ATOM 729 O O . ALA A 1 101 ? 1.807 18.366 38.067 1.00 44.41 101 ALA A O 1
ATOM 731 N N . GLN A 1 102 ? 1.714 19.410 40.044 1.00 43.05 102 GLN A N 1
ATOM 732 C CA . GLN A 1 102 ? 3.111 19.808 40.074 1.00 41.48 102 GLN A CA 1
ATOM 733 C C . GLN A 1 102 ? 3.653 19.304 41.418 1.00 40.68 102 GLN A C 1
ATOM 734 O O . GLN A 1 102 ? 4.731 19.662 41.872 1.00 39.87 102 GLN A O 1
ATOM 740 N N . ASP A 1 103 ? 2.870 18.407 42.030 1.00 40.44 103 ASP A N 1
ATOM 741 C CA . ASP A 1 103 ? 3.231 17.772 43.279 1.00 39.98 103 ASP A CA 1
ATOM 742 C C . ASP A 1 103 ? 2.792 16.304 43.233 1.00 39.02 103 ASP A C 1
ATOM 743 O O . ASP A 1 103 ? 1.829 15.947 42.550 1.00 38.87 103 ASP A O 1
ATOM 744 N N . ILE A 1 104 ? 3.549 15.489 43.954 1.00 39.27 104 ILE A N 1
ATOM 745 C CA . ILE A 1 104 ? 3.248 14.060 44.012 1.00 39.65 104 ILE A CA 1
ATOM 746 C C . ILE A 1 104 ? 3.289 13.618 45.468 1.00 41.02 104 ILE A C 1
ATOM 747 O O . ILE A 1 104 ? 4.259 13.878 46.164 1.00 40.41 104 ILE A O 1
ATOM 752 N N . PRO A 1 105 ? 2.209 13.022 45.927 1.00 42.71 105 PRO A N 1
ATOM 753 C CA . PRO A 1 105 ? 2.105 12.526 47.294 1.00 43.20 105 PRO A CA 1
ATOM 754 C C . PRO A 1 105 ? 3.253 11.580 47.570 1.00 42.58 105 PRO A C 1
ATOM 755 O O . PRO A 1 105 ? 3.522 10.654 46.788 1.00 43.10 105 PRO A O 1
ATOM 759 N N . MET A 1 106 ? 3.966 11.708 48.677 1.00 42.71 106 MET A N 1
ATOM 760 C CA . MET A 1 106 ? 5.080 10.860 49.056 1.00 42.64 106 MET A CA 1
ATOM 761 C C . MET A 1 106 ? 4.713 9.378 49.129 1.00 42.54 106 MET A C 1
ATOM 762 O O . MET A 1 106 ? 5.481 8.453 48.887 1.00 41.62 106 MET A O 1
ATOM 767 N N . GLU A 1 107 ? 3.479 9.111 49.479 1.00 44.12 107 GLU A N 1
ATOM 768 C CA . GLU A 1 107 ? 2.848 7.809 49.559 1.00 45.34 107 GLU A CA 1
ATOM 769 C C . GLU A 1 107 ? 2.970 7.050 48.247 1.00 45.21 107 GLU A C 1
ATOM 770 O O . GLU A 1 107 ? 3.303 5.865 48.183 1.00 44.76 107 GLU A O 1
ATOM 776 N N . THR A 1 108 ? 2.781 7.759 47.139 1.00 44.95 108 THR A N 1
ATOM 777 C CA . THR A 1 108 ? 2.900 7.210 45.798 1.00 44.06 108 THR A CA 1
ATOM 778 C C . THR A 1 108 ? 4.310 6.744 45.510 1.00 43.23 108 THR A C 1
ATOM 779 O O . THR A 1 108 ? 4.455 5.645 44.968 1.00 43.71 108 THR A O 1
ATOM 783 N N . LEU A 1 109 ? 5.354 7.477 45.887 1.00 42.28 109 LEU A N 1
ATOM 784 C CA . LEU A 1 109 ? 6.711 7.008 45.686 1.00 42.27 109 LEU A CA 1
ATOM 785 C C . LEU A 1 109 ? 6.996 5.814 46.601 1.00 41.34 109 LEU A C 1
ATOM 786 O O . LEU A 1 109 ? 7.753 4.921 46.214 1.00 40.22 109 LEU A O 1
ATOM 791 N N . GLU A 1 110 ? 6.426 5.802 47.804 1.00 40.85 110 GLU A N 1
ATOM 792 C CA . GLU A 1 110 ? 6.627 4.695 48.733 1.00 40.43 110 GLU A CA 1
ATOM 793 C C . GLU A 1 110 ? 6.058 3.387 48.191 1.00 41.95 110 GLU A C 1
ATOM 794 O O . GLU A 1 110 ? 6.655 2.329 48.399 1.00 42.25 110 GLU A O 1
ATOM 800 N N . GLU A 1 111 ? 4.992 3.448 47.424 1.00 45.09 111 GLU A N 1
ATOM 801 C CA . GLU A 1 111 ? 4.402 2.286 46.761 1.00 47.94 111 GLU A CA 1
ATOM 802 C C . GLU A 1 111 ? 5.344 1.699 45.731 1.00 48.56 111 GLU A C 1
ATOM 803 O O . GLU A 1 111 ? 5.484 0.471 45.646 1.00 48.00 111 GLU A O 1
ATOM 809 N N . VAL A 1 112 ? 6.106 2.536 45.021 1.00 49.23 112 VAL A N 1
ATOM 810 C CA . VAL A 1 112 ? 7.071 2.059 44.040 1.00 50.55 112 VAL A CA 1
ATOM 811 C C . VAL A 1 112 ? 8.294 1.458 44.711 1.00 50.68 112 VAL A C 1
ATOM 812 O O . VAL A 1 112 ? 8.976 0.607 44.144 1.00 51.39 112 VAL A O 1
ATOM 814 N N . LYS A 1 113 ? 8.581 1.885 45.936 1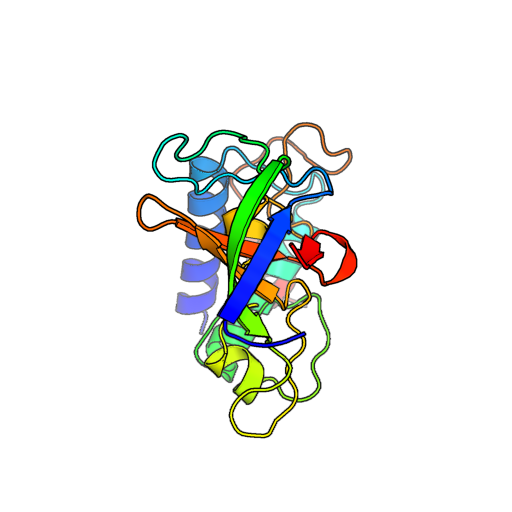.00 50.65 113 LYS A N 1
ATOM 815 C CA . LYS A 1 113 ? 9.674 1.300 46.708 1.00 50.68 113 LYS A CA 1
ATOM 816 C C . LYS A 1 113 ? 9.207 -0.057 47.231 1.00 50.53 113 LYS A C 1
ATOM 817 O O . LYS A 1 113 ? 9.989 -1.000 47.334 1.00 50.33 113 LYS A O 1
ATOM 823 N N . ALA A 1 114 ? 7.907 -0.160 47.510 1.00 50.50 114 ALA A N 1
ATOM 824 C CA . ALA A 1 114 ? 7.307 -1.412 47.966 1.00 51.57 114 ALA A CA 1
ATOM 825 C C . ALA A 1 114 ? 7.499 -2.497 46.911 1.00 53.15 114 ALA A C 1
ATOM 826 O O . ALA A 1 114 ? 7.745 -3.659 47.252 1.00 52.79 114 ALA A O 1
ATOM 828 N N . SER A 1 115 ? 7.428 -2.154 45.634 1.00 56.14 115 SER A N 1
ATOM 829 C CA . SER A 1 115 ? 7.725 -3.098 44.562 1.00 58.64 115 SER A CA 1
ATOM 830 C C . SER A 1 115 ? 9.045 -2.701 43.901 1.00 60.09 115 SER A C 1
ATOM 831 O O . SER A 1 115 ? 9.030 -1.787 43.045 1.00 61.33 115 SER A O 1
ATOM 834 N N . MET B 2 1 ? 32.460 17.705 10.262 1.00 38.04 1 MET B N 1
ATOM 835 C CA . MET B 2 1 ? 32.219 18.889 11.141 1.00 38.51 1 MET B CA 1
ATOM 836 C C . MET B 2 1 ? 33.490 19.167 11.925 1.00 38.71 1 MET B C 1
ATOM 837 O O . MET B 2 1 ? 34.248 18.233 12.221 1.00 38.38 1 MET B O 1
ATOM 842 N N . ASN B 2 2 ? 33.748 20.417 12.302 1.00 38.80 2 ASN B N 1
ATOM 843 C CA . ASN B 2 2 ? 34.965 20.698 13.046 1.00 38.55 2 ASN B CA 1
ATOM 844 C C . ASN B 2 2 ? 34.718 21.767 14.109 1.00 37.39 2 ASN B C 1
ATOM 845 O O . ASN B 2 2 ? 33.979 22.699 13.805 1.00 35.97 2 ASN B O 1
ATOM 850 N N . VAL B 2 3 ? 35.482 21.660 15.186 1.00 36.52 3 VAL B N 1
ATOM 851 C CA . VAL B 2 3 ? 35.416 22.741 16.180 1.00 35.69 3 VAL B CA 1
ATOM 852 C C . VAL B 2 3 ? 35.942 23.975 15.445 1.00 35.45 3 VAL B C 1
ATOM 853 O O . VAL B 2 3 ? 36.932 23.872 14.721 1.00 36.05 3 VAL B O 1
ATOM 857 N N . GLY B 2 4 ? 35.252 25.087 15.594 1.00 35.15 4 GLY B N 1
ATOM 858 C CA . GLY B 2 4 ? 35.681 26.309 14.915 1.00 35.79 4 GLY B CA 1
ATOM 859 C C . GLY B 2 4 ? 34.843 26.628 13.705 1.00 36.55 4 GLY B C 1
ATOM 860 O O . GLY B 2 4 ? 34.864 27.767 13.194 1.00 37.21 4 GLY B O 1
ATOM 861 N N . ASP B 2 5 ? 34.082 25.654 13.197 1.00 36.81 5 ASP B N 1
ATOM 862 C CA . ASP B 2 5 ? 33.242 25.943 12.047 1.00 35.82 5 ASP B CA 1
ATOM 863 C C . ASP B 2 5 ? 32.177 26.983 12.415 1.00 35.19 5 ASP B C 1
ATOM 864 O O . ASP B 2 5 ? 31.568 26.958 13.478 1.00 33.83 5 ASP B O 1
ATOM 869 N N . ARG B 2 6 ? 31.952 27.871 11.451 1.00 35.39 6 ARG B N 1
ATOM 870 C CA . ARG B 2 6 ? 30.839 28.809 11.592 1.00 35.65 6 ARG B CA 1
ATOM 871 C C . ARG B 2 6 ? 29.626 28.091 11.004 1.00 33.85 6 ARG B C 1
ATOM 872 O O . ARG B 2 6 ? 29.730 27.418 9.973 1.00 33.13 6 ARG B O 1
ATOM 880 N N . VAL B 2 7 ? 28.501 28.176 11.691 1.00 32.59 7 VAL B N 1
ATOM 881 C CA . VAL B 2 7 ? 27.257 27.544 11.293 1.00 32.12 7 VAL B CA 1
ATOM 882 C C . VAL B 2 7 ? 26.052 28.473 11.464 1.00 32.35 7 VAL B C 1
ATOM 883 O O . VAL B 2 7 ? 26.048 29.406 12.255 1.00 33.57 7 VAL B O 1
ATOM 887 N N . ARG B 2 8 ? 25.028 28.202 10.676 1.00 32.18 8 ARG B N 1
ATOM 888 C CA . ARG B 2 8 ? 23.753 28.904 10.744 1.00 32.45 8 ARG B CA 1
ATOM 889 C C . ARG B 2 8 ? 22.711 27.885 11.213 1.00 32.21 8 ARG B C 1
ATOM 890 O O . ARG B 2 8 ? 22.747 26.744 10.720 1.00 31.45 8 ARG B O 1
ATOM 898 N N . VAL B 2 9 ? 21.914 28.260 12.193 1.00 32.25 9 VAL B N 1
ATOM 899 C CA . VAL B 2 9 ? 20.839 27.359 12.658 1.00 33.30 9 VAL B CA 1
ATOM 900 C C . VAL B 2 9 ? 19.783 27.401 11.559 1.00 34.16 9 VAL B C 1
ATOM 901 O O . VAL B 2 9 ? 19.199 28.457 11.303 1.00 34.13 9 VAL B O 1
ATOM 905 N N . THR B 2 10 ? 19.664 26.322 10.809 1.00 34.76 10 THR B N 1
ATOM 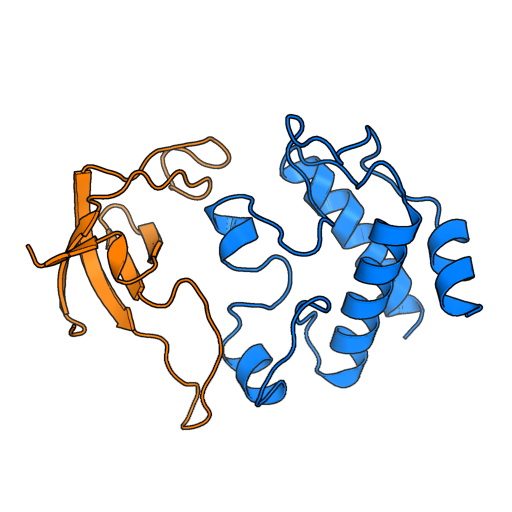906 C CA . THR B 2 10 ? 18.747 26.301 9.667 1.00 35.36 10 THR B CA 1
ATOM 907 C C . THR B 2 10 ? 17.425 25.670 10.024 1.00 35.72 10 THR B C 1
ATOM 908 O O . THR B 2 10 ? 16.429 26.071 9.412 1.00 37.66 10 THR B O 1
ATOM 912 N N . SER B 2 11 ? 17.350 24.779 11.007 1.00 35.57 11 SER B N 1
ATOM 913 C CA . SER B 2 11 ? 16.079 24.224 11.450 1.00 36.54 11 SER B CA 1
ATOM 914 C C . SER B 2 11 ? 15.472 25.137 12.514 1.00 36.02 11 SER B C 1
ATOM 915 O O . SER B 2 11 ? 16.181 25.950 13.109 1.00 36.35 11 SER B O 1
ATOM 918 N N . SER B 2 12 ? 14.177 24.993 12.760 1.00 36.68 12 SER B N 1
ATOM 919 C CA . SER B 2 12 ? 13.550 25.752 13.852 1.00 36.13 12 SER B CA 1
ATOM 920 C C . SER B 2 12 ? 13.914 25.050 15.157 1.00 35.66 12 SER B C 1
ATOM 921 O O . SER B 2 12 ? 13.713 23.836 15.309 1.00 35.76 12 SER B O 1
ATOM 924 N N . VAL B 2 13 ? 14.559 25.775 16.072 1.00 34.82 13 VAL B N 1
ATOM 925 C CA . VAL B 2 13 ? 14.987 25.222 17.356 1.00 34.26 13 VAL B CA 1
ATOM 926 C C . VAL B 2 13 ? 14.522 26.192 18.442 1.00 33.58 13 VAL B C 1
ATOM 927 O O . VAL B 2 13 ? 15.109 27.282 18.535 1.00 33.25 13 VAL B O 1
ATOM 931 N N . VAL B 2 14 ? 13.514 25.819 19.211 1.00 33.19 14 VAL B N 1
ATOM 932 C CA . VAL B 2 14 ? 12.964 26.695 20.251 1.00 33.29 14 VAL B CA 1
ATOM 933 C C . VAL B 2 14 ? 13.610 26.405 21.594 1.00 33.39 14 VAL B C 1
ATOM 934 O O . VAL B 2 14 ? 13.564 25.277 22.093 1.00 33.41 14 VAL B O 1
ATOM 938 N N . VAL B 2 15 ? 14.264 27.402 22.197 1.00 32.85 15 VAL B N 1
ATOM 939 C CA . VAL B 2 15 ? 14.972 27.228 23.449 1.00 32.12 15 VAL B CA 1
ATOM 940 C C . VAL B 2 15 ? 14.476 28.199 24.532 1.00 32.65 15 VAL B C 1
ATOM 941 O O . VAL B 2 15 ? 13.797 29.177 24.221 1.00 33.04 15 VAL B O 1
ATOM 945 N N . TYR B 2 16 ? 14.806 27.851 25.770 1.00 32.54 16 TYR B N 1
ATOM 946 C CA . TYR B 2 16 ? 14.360 28.587 26.947 1.00 32.86 16 TYR B CA 1
ATOM 947 C C . TYR B 2 16 ? 15.470 29.152 27.804 1.00 32.80 16 TYR B C 1
ATOM 948 O O . TYR B 2 16 ? 15.186 29.786 28.839 1.00 34.13 16 TYR B O 1
ATOM 957 N N . HIS B 2 17 ? 16.728 29.037 27.413 1.00 32.90 17 HIS B N 1
ATOM 958 C CA . HIS B 2 17 ? 17.844 29.532 28.194 1.00 34.00 17 HIS B CA 1
ATOM 959 C C . HIS B 2 17 ? 18.612 30.687 27.571 1.00 34.88 17 HIS B C 1
ATOM 960 O O . HIS B 2 17 ? 19.726 30.987 28.034 1.00 35.71 17 HIS B O 1
ATOM 967 N N . HIS B 2 18 ? 18.081 31.331 26.548 1.00 35.46 18 HIS B N 1
ATOM 968 C CA . HIS B 2 18 ? 18.806 32.471 25.954 1.00 36.57 18 HIS B CA 1
ATOM 969 C C . HIS B 2 18 ? 18.824 33.602 26.964 1.00 37.64 18 HIS B C 1
ATOM 970 O O . HIS B 2 18 ? 17.805 33.911 27.575 1.00 37.43 18 HIS B O 1
ATOM 977 N N . PRO B 2 19 ? 19.949 34.258 27.185 1.00 39.05 19 PRO B N 1
ATOM 978 C CA . PRO B 2 19 ? 20.088 35.328 28.161 1.00 39.78 19 PRO B CA 1
ATOM 979 C C . PRO B 2 19 ? 19.177 36.517 27.933 1.00 40.67 19 PRO B C 1
ATOM 980 O O . PRO B 2 19 ? 18.874 37.222 28.912 1.00 41.78 19 PRO B O 1
ATOM 984 N N . GLU B 2 20 ? 18.687 36.761 26.734 1.00 41.08 20 GLU B N 1
ATOM 985 C CA . GLU B 2 20 ? 17.766 37.849 26.462 1.00 41.60 20 GLU B CA 1
ATOM 986 C C . GLU B 2 20 ? 16.314 37.399 26.565 1.00 40.34 20 GLU B C 1
ATOM 987 O O . GLU B 2 20 ? 15.409 38.169 26.253 1.00 39.80 20 GLU B O 1
ATOM 993 N N . HIS B 2 21 ? 16.047 36.107 26.686 1.00 38.73 21 HIS B N 1
ATOM 994 C CA . HIS B 2 21 ? 14.703 35.534 26.692 1.00 38.86 21 HIS B CA 1
ATOM 995 C C . HIS B 2 21 ? 14.635 34.452 27.765 1.00 38.53 21 HIS B C 1
ATOM 996 O O . HIS B 2 21 ? 14.184 33.320 27.565 1.00 38.51 21 HIS B O 1
ATOM 1003 N N . LYS B 2 22 ? 15.218 34.773 28.930 1.00 39.01 22 LYS B N 1
ATOM 1004 C CA . LYS B 2 22 ? 15.308 33.781 29.995 1.00 39.26 22 LYS B CA 1
ATOM 1005 C C . LYS B 2 22 ? 13.938 33.203 30.312 1.00 39.73 22 LYS B C 1
ATOM 1006 O O . LYS B 2 22 ? 12.977 33.941 30.504 1.00 40.09 22 LYS B O 1
ATOM 1008 N N . LYS B 2 23 ? 13.822 31.877 30.344 1.00 40.03 23 LYS B N 1
ATOM 1009 C CA . LYS B 2 23 ? 12.593 31.186 30.662 1.00 40.58 23 LYS B CA 1
ATOM 1010 C C . LYS B 2 23 ? 11.485 31.294 29.638 1.00 40.03 23 LYS B C 1
ATOM 1011 O O . LYS B 2 23 ? 10.392 30.777 29.915 1.00 41.14 23 LYS B O 1
ATOM 1017 N N . THR B 2 24 ? 11.669 31.956 28.506 1.00 38.98 24 THR B N 1
ATOM 1018 C CA . THR B 2 24 ? 10.627 32.077 27.496 1.00 38.18 24 THR B CA 1
ATOM 1019 C C . THR B 2 24 ? 11.112 31.511 26.165 1.00 36.47 24 THR B C 1
ATOM 1020 O O . THR B 2 24 ? 12.307 31.489 25.874 1.00 35.90 24 THR B O 1
ATOM 1024 N N . ALA B 2 25 ? 10.162 31.005 25.388 1.00 35.01 25 ALA B N 1
ATOM 1025 C CA . ALA B 2 25 ? 10.455 30.374 24.107 1.00 34.11 25 ALA B CA 1
ATOM 1026 C C . ALA B 2 25 ? 11.021 31.325 23.071 1.00 34.30 25 ALA B C 1
ATOM 1027 O O . ALA B 2 25 ? 10.480 32.388 22.774 1.00 34.55 25 ALA B O 1
ATOM 1029 N N . PHE B 2 26 ? 12.165 30.960 22.506 1.00 34.36 26 PHE B N 1
ATOM 1030 C CA . PHE B 2 26 ? 12.883 31.753 21.530 1.00 34.50 26 PHE B CA 1
ATOM 1031 C C . PHE B 2 26 ? 13.475 30.839 20.455 1.00 33.98 26 PHE B C 1
ATOM 1032 O O . PHE B 2 26 ? 14.238 29.924 20.807 1.00 33.59 26 PHE B O 1
ATOM 1040 N N . ASP B 2 27 ? 13.118 31.117 19.219 1.00 32.93 27 ASP B N 1
ATOM 1041 C CA . ASP B 2 27 ? 13.594 30.301 18.096 1.00 33.30 27 ASP B CA 1
ATOM 1042 C C . ASP B 2 27 ? 14.962 30.831 17.673 1.00 34.23 27 ASP B C 1
ATOM 1043 O O . ASP B 2 27 ? 15.117 32.020 17.397 1.00 35.64 27 ASP B O 1
ATOM 1048 N N . LEU B 2 28 ? 15.912 29.896 17.594 1.00 32.36 28 LEU B N 1
ATOM 1049 C CA . LEU B 2 28 ? 17.272 30.207 17.201 1.00 32.56 28 LEU B CA 1
ATOM 1050 C C . LEU B 2 28 ? 17.464 30.163 15.691 1.00 33.68 28 LEU B C 1
ATOM 1051 O O . LEU B 2 28 ? 18.546 30.523 15.232 1.00 34.57 28 LEU B O 1
ATOM 1056 N N . GLN B 2 29 ? 16.479 29.668 14.950 1.00 34.57 29 GLN B N 1
ATOM 1057 C CA . GLN B 2 29 ? 16.608 29.625 13.504 1.00 35.14 29 GLN B CA 1
ATOM 1058 C C . GLN B 2 29 ? 17.095 30.949 12.933 1.00 35.76 29 GLN B C 1
ATOM 1059 O O . GLN B 2 29 ? 16.566 32.034 13.212 1.00 36.26 29 GLN B O 1
ATOM 1065 N N . GLY B 2 30 ? 18.139 30.874 12.115 1.00 36.48 30 GLY B N 1
ATOM 1066 C CA . GLY B 2 30 ? 18.715 32.047 11.471 1.00 36.17 30 GLY B CA 1
ATOM 1067 C C . GLY B 2 30 ? 19.949 32.578 12.176 1.00 36.37 30 GLY B C 1
ATOM 1068 O O . GLY B 2 30 ? 20.804 33.243 11.572 1.00 36.58 30 GLY B O 1
ATOM 1069 N N . MET B 2 31 ? 20.086 32.266 13.463 1.00 35.12 31 MET B N 1
ATOM 1070 C CA . MET B 2 31 ? 21.255 32.711 14.209 1.00 35.43 31 MET B CA 1
ATOM 1071 C C . MET B 2 31 ? 22.500 32.011 13.701 1.00 35.24 31 MET B C 1
ATOM 1072 O O . MET B 2 31 ? 22.442 30.880 13.221 1.00 35.34 31 MET B O 1
ATOM 1077 N N . GLU B 2 32 ? 23.639 32.694 13.804 1.00 35.79 32 GLU B N 1
ATOM 1078 C CA . GLU B 2 32 ? 24.920 32.144 13.387 1.00 36.24 32 GLU B CA 1
ATOM 1079 C C . GLU B 2 32 ? 25.905 32.125 14.547 1.00 35.63 32 GLU B C 1
ATOM 1080 O O . GLU B 2 32 ? 25.970 33.051 15.356 1.00 36.05 32 GLU B O 1
ATOM 1086 N N . GLY B 2 33 ? 26.629 31.012 14.687 1.00 34.73 33 GLY B N 1
ATOM 1087 C CA . GLY B 2 33 ? 27.583 30.884 15.777 1.00 33.40 33 GLY B CA 1
ATOM 1088 C C . GLY B 2 33 ? 28.763 30.035 15.331 1.00 32.82 33 GLY B C 1
ATOM 1089 O O . GLY B 2 33 ? 28.985 29.864 14.127 1.00 34.25 33 GLY B O 1
ATOM 1090 N N . GLU B 2 34 ? 29.504 29.502 16.285 1.00 32.45 34 GLU B N 1
ATOM 1091 C CA . GLU B 2 34 ? 30.672 28.683 15.986 1.00 32.68 34 GLU B CA 1
ATOM 1092 C C . GLU B 2 34 ? 30.609 27.367 16.770 1.00 32.58 34 GLU B C 1
ATOM 1093 O O . GLU B 2 34 ? 30.184 27.414 17.908 1.00 33.14 34 GLU B O 1
ATOM 1095 N N . VAL B 2 35 ? 30.983 26.279 16.099 1.00 31.76 35 VAL B N 1
ATOM 1096 C CA . VAL B 2 35 ? 30.971 24.982 16.772 1.00 31.91 35 VAL B CA 1
ATOM 1097 C C . VAL B 2 35 ? 32.081 25.007 17.820 1.00 32.45 35 VAL B C 1
ATOM 1098 O O . VAL B 2 35 ? 33.243 25.288 17.511 1.00 32.99 35 VAL B O 1
ATOM 1102 N N . ALA B 2 36 ? 31.695 24.670 19.037 1.00 33.24 36 ALA B N 1
ATOM 1103 C CA . ALA B 2 36 ? 32.621 24.647 20.159 1.00 33.70 36 ALA B CA 1
ATOM 1104 C C . ALA B 2 36 ? 33.030 23.219 20.505 1.00 35.05 36 ALA B C 1
ATOM 1105 O O . ALA B 2 36 ? 34.126 23.011 21.042 1.00 36.04 36 ALA B O 1
ATOM 1107 N N . ALA B 2 37 ? 32.158 22.276 20.176 1.00 34.44 37 ALA B N 1
ATOM 1108 C CA . ALA B 2 37 ? 32.458 20.877 20.477 1.00 34.95 37 ALA B CA 1
ATOM 1109 C C . ALA B 2 37 ? 31.545 19.936 19.713 1.00 35.16 37 ALA B C 1
ATOM 1110 O O . ALA B 2 37 ? 30.463 20.335 19.291 1.00 34.85 37 ALA B O 1
ATOM 1112 N N . VAL B 2 38 ? 32.001 18.704 19.514 1.00 35.36 38 VAL B N 1
ATOM 1113 C CA . VAL B 2 38 ? 31.145 17.674 18.913 1.00 35.85 38 VAL B CA 1
ATOM 1114 C C . VAL B 2 38 ? 31.282 16.503 19.913 1.00 36.83 38 VAL B C 1
ATOM 1115 O O . VAL B 2 38 ? 32.353 15.924 19.992 1.00 37.29 38 VAL B O 1
ATOM 1119 N N . LEU B 2 39 ? 30.246 16.298 20.709 1.00 37.82 39 LEU B N 1
ATOM 1120 C CA . LEU B 2 39 ? 30.249 15.261 21.724 1.00 39.67 39 LEU B CA 1
ATOM 1121 C C . LEU B 2 39 ? 30.050 13.846 21.205 1.00 40.92 39 LEU B C 1
ATOM 1122 O O . LEU B 2 39 ? 28.913 13.492 20.872 1.00 41.70 39 LEU B O 1
ATOM 1127 N N . THR B 2 40 ? 31.085 13.017 21.185 1.00 41.65 40 THR B N 1
ATOM 1128 C CA . THR B 2 40 ? 30.930 11.628 20.747 1.00 41.31 40 THR B CA 1
ATOM 1129 C C . THR B 2 40 ? 31.508 10.717 21.836 1.00 42.96 40 THR B C 1
ATOM 1130 O O . THR B 2 40 ? 31.234 9.513 21.848 1.00 42.92 40 THR B O 1
ATOM 1134 N N . GLU B 2 41 ? 32.278 11.298 22.750 1.00 44.25 41 GLU B N 1
ATOM 1135 C CA . GLU B 2 41 ? 32.867 10.523 23.829 1.00 46.06 41 GLU B CA 1
ATOM 1136 C C . GLU B 2 41 ? 33.405 11.365 24.971 1.00 48.18 41 GLU B C 1
ATOM 1137 O O . GLU B 2 41 ? 33.630 12.572 24.876 1.00 47.21 41 GLU B O 1
ATOM 1138 N N . TRP B 2 42 ? 33.565 10.695 26.107 1.00 50.63 42 TRP B N 1
ATOM 1139 C CA . TRP B 2 42 ? 34.121 11.319 27.300 1.00 53.52 42 TRP B CA 1
ATOM 1140 C C . TRP B 2 42 ? 35.359 10.490 27.658 1.00 54.19 42 TRP B C 1
ATOM 1141 O O . TRP B 2 42 ? 35.246 9.311 27.981 1.00 54.08 42 TRP B O 1
ATOM 1152 N N . GLN B 2 43 ? 36.523 11.086 27.457 1.00 54.84 43 GLN B N 1
ATOM 1153 C CA . GLN B 2 43 ? 37.793 10.412 27.675 1.00 55.54 43 GLN B CA 1
ATOM 1154 C C . GLN B 2 43 ? 37.821 9.026 27.046 1.00 55.15 43 GLN B C 1
ATOM 1155 O O . GLN B 2 43 ? 38.137 8.043 27.727 1.00 54.77 43 GLN B O 1
ATOM 1161 N N . GLY B 2 44 ? 37.572 8.921 25.753 1.00 54.33 44 GLY B N 1
ATOM 1162 C CA . GLY B 2 44 ? 37.624 7.684 25.011 1.00 54.54 44 GLY B CA 1
ATOM 1163 C C . GLY B 2 44 ? 36.451 6.739 25.142 1.00 54.34 44 GLY B C 1
ATOM 1164 O O . GLY B 2 44 ? 36.410 5.733 24.423 1.00 55.12 44 GLY B O 1
ATOM 1165 N N . ARG B 2 45 ? 35.514 7.024 26.023 1.00 53.98 45 ARG B N 1
ATOM 1166 C CA . ARG B 2 45 ? 34.350 6.183 26.250 1.00 53.35 45 ARG B CA 1
ATOM 1167 C C . ARG B 2 45 ? 33.147 6.861 25.598 1.00 51.39 45 ARG B C 1
ATOM 1168 O O . ARG B 2 45 ? 32.700 7.903 26.067 1.00 50.69 45 ARG B O 1
ATOM 1176 N N . PRO B 2 46 ? 32.655 6.278 24.533 1.00 49.73 46 PRO B N 1
ATOM 1177 C CA . PRO B 2 46 ? 31.508 6.807 23.812 1.00 48.23 46 PRO B CA 1
ATOM 1178 C C . PRO B 2 46 ? 30.375 7.158 24.760 1.00 46.31 46 PRO B C 1
ATOM 1179 O O . PRO B 2 46 ? 30.066 6.452 25.718 1.00 45.65 46 PRO B O 1
ATOM 1183 N N . ILE B 2 47 ? 29.760 8.316 24.507 1.00 43.52 47 ILE B N 1
ATOM 1184 C CA . ILE B 2 47 ? 28.626 8.799 25.281 1.00 41.84 47 ILE B CA 1
ATOM 1185 C C . ILE B 2 47 ? 27.461 9.005 24.307 1.00 39.86 47 ILE B C 1
ATOM 1186 O O . ILE B 2 47 ? 27.681 9.044 23.100 1.00 39.89 47 ILE B O 1
ATOM 1191 N N . SER B 2 48 ? 26.259 9.096 24.851 1.00 38.35 48 SER B N 1
ATOM 1192 C CA . SER B 2 48 ? 25.054 9.148 24.053 1.00 37.04 48 SER B CA 1
ATOM 1193 C C . SER B 2 48 ? 24.320 10.472 23.967 1.00 36.26 48 SER B C 1
ATOM 1194 O O . SER B 2 48 ? 23.136 10.429 23.648 1.00 36.42 48 SER B O 1
ATOM 1197 N N . ALA B 2 49 ? 25.005 11.594 24.148 1.00 35.42 49 ALA B N 1
ATOM 1198 C CA . ALA B 2 49 ? 24.316 12.897 23.983 1.00 34.41 49 ALA B CA 1
ATOM 1199 C C . ALA B 2 49 ? 23.587 12.912 22.652 1.00 32.83 49 ALA B C 1
ATOM 1200 O O . ALA B 2 49 ? 24.206 12.609 21.626 1.00 32.50 49 ALA B O 1
ATOM 1202 N N . ASN B 2 50 ? 22.289 13.295 22.658 1.00 31.57 50 ASN B N 1
ATOM 1203 C CA . ASN B 2 50 ? 21.559 13.293 21.390 1.00 31.95 50 ASN B CA 1
ATOM 1204 C C . ASN B 2 50 ? 21.421 14.671 20.747 1.00 31.54 50 ASN B C 1
ATOM 1205 O O . ASN B 2 50 ? 20.815 14.796 19.704 1.00 32.32 50 ASN B O 1
ATOM 1210 N N . LEU B 2 51 ? 22.124 15.649 21.310 1.00 30.39 51 LEU B N 1
ATOM 1211 C CA . LEU B 2 51 ? 22.279 16.998 20.740 1.00 30.55 51 LEU B CA 1
ATOM 1212 C C . LEU B 2 51 ? 23.768 17.278 20.895 1.00 31.29 51 LEU B C 1
ATOM 1213 O O . LEU B 2 51 ? 24.199 18.049 21.755 1.00 31.22 51 LEU B O 1
ATOM 1218 N N . PRO B 2 52 ? 24.587 16.653 20.053 1.00 31.46 52 PRO B N 1
ATOM 1219 C CA . PRO B 2 52 ? 26.017 16.605 20.224 1.00 32.64 52 PRO B CA 1
ATOM 1220 C C . PRO B 2 52 ? 26.823 17.783 19.753 1.00 33.35 52 PRO B C 1
ATOM 1221 O O . PRO B 2 52 ? 27.972 17.966 20.192 1.00 35.06 52 PRO B O 1
ATOM 1225 N N . VAL B 2 53 ? 26.189 18.626 18.943 1.00 32.75 53 VAL B N 1
ATOM 1226 C CA . VAL B 2 53 ? 26.912 19.768 18.389 1.00 32.00 53 VAL B CA 1
ATOM 1227 C C . VAL B 2 53 ? 26.669 21.001 19.254 1.00 31.51 53 VAL B C 1
ATOM 1228 O O . VAL B 2 53 ? 25.565 21.538 19.267 1.00 32.07 53 VAL B O 1
ATOM 1232 N N . LEU B 2 54 ? 27.694 21.422 19.992 1.00 30.68 54 LEU B N 1
ATOM 1233 C CA . LEU B 2 54 ? 27.570 22.565 20.886 1.00 30.84 54 LEU B CA 1
ATOM 1234 C C . LEU B 2 54 ? 28.029 23.810 20.125 1.00 31.16 54 LEU B C 1
ATOM 1235 O O . LEU B 2 54 ? 29.108 23.810 19.558 1.00 31.38 54 LEU B O 1
ATOM 1240 N N . VAL B 2 55 ? 27.126 24.780 20.025 1.00 31.27 55 VAL B N 1
ATOM 1241 C CA . VAL B 2 55 ? 27.399 25.987 19.242 1.00 31.91 55 VAL B CA 1
ATOM 1242 C C . VAL B 2 55 ? 27.378 27.201 20.163 1.00 32.69 55 VAL B C 1
ATOM 1243 O O . VAL B 2 55 ? 26.461 27.409 20.953 1.00 32.43 55 VAL B O 1
ATOM 1247 N N . LYS B 2 56 ? 28.433 28.003 20.044 1.00 33.45 56 LYS B N 1
ATOM 1248 C CA . LYS B 2 56 ? 28.539 29.234 20.818 1.00 34.78 56 LYS B CA 1
ATOM 1249 C C . LYS B 2 56 ? 28.134 30.430 19.951 1.00 34.51 56 LYS B C 1
ATOM 1250 O O . LYS B 2 56 ? 28.626 30.565 18.836 1.00 34.75 56 LYS B O 1
ATOM 1256 N N . PHE B 2 57 ? 27.286 31.254 20.535 1.00 34.05 57 PHE B N 1
ATOM 1257 C CA . PHE B 2 57 ? 26.758 32.458 19.923 1.00 35.03 57 PHE B CA 1
ATOM 1258 C C . PHE B 2 57 ? 27.161 33.704 20.709 1.00 36.60 57 PHE B C 1
ATOM 1259 O O . PHE B 2 57 ? 27.812 33.607 21.743 1.00 37.14 57 PHE B O 1
ATOM 1267 N N . GLU B 2 58 ? 26.797 34.859 20.156 1.00 38.86 58 GLU B N 1
ATOM 1268 C CA . GLU B 2 58 ? 27.083 36.118 20.842 1.00 40.34 58 GLU B CA 1
ATOM 1269 C C . GLU B 2 58 ? 26.284 36.201 22.130 1.00 42.55 58 GLU B C 1
ATOM 1270 O O . GLU B 2 58 ? 25.277 35.525 22.354 1.00 42.12 58 GLU B O 1
ATOM 1272 N N . GLN B 2 59 ? 26.707 37.124 22.995 1.00 44.20 59 GLN B N 1
ATOM 1273 C CA . GLN B 2 59 ? 26.059 37.392 24.270 1.00 45.51 59 GLN B CA 1
ATOM 1274 C C . GLN B 2 59 ? 26.225 36.253 25.262 1.00 44.41 59 GLN B C 1
ATOM 1275 O O . GLN B 2 59 ? 25.323 35.961 26.059 1.00 44.22 59 GLN B O 1
ATOM 1281 N N . ARG B 2 60 ? 27.389 35.610 25.245 1.00 43.25 60 ARG B N 1
ATOM 1282 C CA . ARG B 2 60 ? 27.691 34.514 26.151 1.00 42.03 60 ARG B CA 1
ATOM 1283 C C . ARG B 2 60 ? 26.555 33.488 26.203 1.00 40.99 60 ARG B C 1
ATOM 1284 O O . ARG B 2 60 ? 26.105 33.094 27.280 1.00 41.11 60 ARG B O 1
ATOM 1286 N N . PHE B 2 61 ? 26.151 33.027 25.027 1.00 38.32 61 PHE B N 1
ATOM 1287 C CA . PHE B 2 61 ? 25.062 32.077 24.882 1.00 36.44 61 PHE B CA 1
ATOM 1288 C C . PHE B 2 61 ? 25.531 30.852 24.097 1.00 35.36 61 PHE B C 1
ATOM 1289 O O . PHE B 2 61 ? 26.246 31.048 23.125 1.00 34.41 61 PHE B O 1
ATOM 1297 N N . LYS B 2 62 ? 25.145 29.665 24.530 1.00 34.88 62 LYS B N 1
ATOM 1298 C CA . LYS B 2 62 ? 25.480 28.456 23.777 1.00 33.43 62 LYS B CA 1
ATOM 1299 C C . LYS B 2 62 ? 24.256 27.542 23.794 1.00 32.48 62 LYS B C 1
ATOM 1300 O O . LYS B 2 62 ? 23.428 27.583 24.703 1.00 32.11 62 LYS B O 1
ATOM 1306 N N . ALA B 2 63 ? 24.155 26.658 22.814 1.00 32.02 63 ALA B N 1
ATOM 1307 C CA . ALA B 2 63 ? 23.039 25.710 22.778 1.00 31.80 63 ALA B CA 1
ATOM 1308 C C . ALA B 2 63 ? 23.511 24.466 22.022 1.00 30.93 63 ALA B C 1
ATOM 1309 O O . ALA B 2 63 ? 24.477 24.491 21.276 1.00 30.61 63 ALA B O 1
ATOM 1311 N N . HIS B 2 64 ? 22.837 23.347 22.282 1.00 30.48 64 HIS B N 1
ATOM 1312 C CA . HIS B 2 64 ? 23.203 22.072 21.676 1.00 30.15 64 HIS B CA 1
ATOM 1313 C C . HIS B 2 64 ? 22.258 21.677 20.550 1.00 29.77 64 HIS B C 1
ATOM 1314 O O . HIS B 2 64 ? 21.067 21.951 20.582 1.00 28.92 64 HIS B O 1
ATOM 1321 N N . PHE B 2 65 ? 22.789 21.068 19.486 1.00 29.84 65 PHE B N 1
ATOM 1322 C CA . PHE B 2 65 ? 22.033 20.707 18.311 1.00 30.74 65 PHE B CA 1
ATOM 1323 C C . PHE B 2 65 ? 22.379 19.323 17.752 1.00 31.56 65 PHE B C 1
ATOM 1324 O O . PHE B 2 65 ? 23.479 18.820 17.971 1.00 31.70 65 PHE B O 1
ATOM 1332 N N . ARG B 2 66 ? 21.458 18.793 16.963 1.00 32.17 66 ARG B N 1
ATOM 1333 C CA . ARG B 2 66 ? 21.753 17.613 16.168 1.00 33.74 66 ARG B CA 1
ATOM 1334 C C . ARG B 2 66 ? 22.535 18.164 14.981 1.00 34.16 66 ARG B C 1
ATOM 1335 O O . ARG B 2 66 ? 22.327 19.307 14.522 1.00 34.27 66 ARG B O 1
ATOM 1343 N N . PRO B 2 67 ? 23.307 17.318 14.333 1.00 34.69 67 PRO B N 1
ATOM 1344 C CA . PRO B 2 67 ? 24.055 17.722 13.155 1.00 35.25 67 PRO B CA 1
ATOM 1345 C C . PRO B 2 67 ? 23.149 18.193 12.040 1.00 35.70 67 PRO B C 1
ATOM 1346 O O . PRO B 2 67 ? 23.456 19.133 11.302 1.00 35.82 67 PRO B O 1
ATOM 1350 N N . ASP B 2 68 ? 21.945 17.643 11.910 1.00 36.40 68 ASP B N 1
ATOM 1351 C CA . ASP B 2 68 ? 21.022 18.030 10.855 1.00 37.36 68 ASP B CA 1
ATOM 1352 C C . ASP B 2 68 ? 20.318 19.353 11.079 1.00 36.33 68 ASP B C 1
ATOM 1353 O O . ASP B 2 68 ? 19.645 19.823 10.145 1.00 37.67 68 ASP B O 1
ATOM 1358 N N . GLU B 2 69 ? 20.498 20.031 12.214 1.00 33.37 69 GLU B N 1
ATOM 1359 C CA . GLU B 2 69 ? 19.767 21.288 12.452 1.00 31.67 69 GLU B CA 1
ATOM 1360 C C . GLU B 2 69 ? 20.578 22.525 12.110 1.00 31.62 69 GLU B C 1
ATOM 1361 O O . GLU B 2 69 ? 20.086 23.670 12.190 1.00 32.15 69 GLU B O 1
ATOM 1367 N N . VAL B 2 70 ? 21.860 22.357 11.848 1.00 31.53 70 VAL B N 1
ATOM 1368 C CA . VAL B 2 70 ? 22.794 23.416 11.521 1.00 32.20 70 VAL B CA 1
ATOM 1369 C C . VAL B 2 70 ? 23.437 23.138 10.165 1.00 33.52 70 VAL B C 1
ATOM 1370 O O . VAL B 2 70 ? 23.460 22.012 9.659 1.00 34.91 70 VAL B O 1
ATOM 1374 N N . THR B 2 71 ? 23.884 24.222 9.546 1.00 34.15 71 THR B N 1
ATOM 1375 C CA . THR B 2 71 ? 24.510 24.190 8.246 1.00 33.95 71 THR B CA 1
ATOM 1376 C C . THR B 2 71 ? 25.807 24.988 8.252 1.00 34.75 71 THR B C 1
ATOM 1377 O O . THR B 2 71 ? 25.866 26.115 8.737 1.00 34.43 71 THR B O 1
ATOM 1381 N N . LEU B 2 72 ? 26.841 24.361 7.715 1.00 35.83 72 LEU B N 1
ATOM 1382 C CA . LEU B 2 72 ? 28.168 24.978 7.651 1.00 37.77 72 LEU B CA 1
ATOM 1383 C C . LEU B 2 72 ? 28.043 26.277 6.862 1.00 38.15 72 LEU B C 1
ATOM 1384 O O . LEU B 2 72 ? 27.528 26.287 5.732 1.00 38.75 72 LEU B O 1
ATOM 1389 N N . ILE B 2 73 ? 28.460 27.366 7.498 1.00 38.55 73 ILE B N 1
ATOM 1390 C CA . ILE B 2 73 ? 28.298 28.668 6.845 1.00 40.16 73 ILE B CA 1
ATOM 1391 C C . ILE B 2 73 ? 29.144 28.723 5.601 1.00 41.80 73 ILE B C 1
ATOM 1392 O O . ILE B 2 73 ? 30.319 28.322 5.554 1.00 44.71 73 ILE B O 1
#

GO terms:
  GO:0005515 protein binding (F, IPI)
  GO:0051539 4 iron, 4 sulfur cluster binding (F, IDA)
  GO:0015979 photosynthesis (P, IEP)
  GO:0009055 electron transfer activity (F, IDA)
  GO:0103012 ferredoxin-thioredoxin reductase activity (F, IDA)

Foldseek 3Di:
DVVLLVVLQVVLLVVLVVVVWAAFQPCLLLLVQSVQQSVCCVVAVFRFGRPDDDPDSNVCVVVQQRGPVHPCCVPPVDDPSRNTHHPVDPRGDHDSHDPPVSNVVVVVD/DDFFFKKAQQAFDWDQPDPVRHRHTDTRHGFIFTFHFFQQDDPPHGDDDQQRTWTAHPPRDIDGHHPVRIDGD

Nearest PDB structures (foldseek):
  2pvg-assembly1_A  TM=1.000E+00  e=1.056E-19  Synechocystis sp.
  2pu9-assembly1_A  TM=9.934E-01  e=9.896E-20  Synechocystis sp.
  2pvd-assembly1_A  TM=1.006E+00  e=2.012E-19  Synechocystis sp.
  7c3f-assembly2_D  TM=9.730E-01  e=4.628E-16  Arabidopsis thaliana
  7c3f-assembly6_P  TM=9.683E-01  e=1.478E-15  Arabidopsis thaliana

InterPro domains:
  IPR004209 Ferredoxin thioredoxin reductase catalytic beta subunit [PF02943] (12-111)
  IPR004209 Ferredoxin thioredoxin reductase catalytic beta subunit [PTHR35113] (4-116)
  IPR024707 Ferredoxin-thioredoxin reductase catalytic subunit, cyanobacteria-type [PIRSF000260] (4-115)
  IPR036644 Ferredoxin thioredoxin reductase catalytic beta subunit superfamily [G3DSA:3.90.460.10] (2-118)
  IPR036644 Ferredoxin thioredoxin reductase catalytic beta subunit superfamily [SSF57662] (9-114)

Radius of gyration: 17.46 Å; Cα contacts (8 Å, |Δi|>4): 353; chains: 2; bounding box: 40×41×45 Å

Secondary structure (DSSP, 8-state):
-HHHHHHHHHHHHHHHHHTT-B-BSSHHHHHHHHHHHHHHHHHHSS-B-SSS--S-HHHHHHH-TTBSS-HHHHHH---TTSSSB-TTSTTB-S-S---HHHHHHHHH-/--TT-EEEE-S--EES--TTSTTS-EE-TT-EEEEEEE-SEETTEE---SS-EEEEETTTEEEEE-GGGEEE-

B-factor: mean 40.47, std 7.6, range [28.92, 76.69]

Solvent-accessible surface area: 9380 Å² total; per-residue (Å²): 113,118,75,21,2,45,62,9,37,84,37,0,23,100,39,0,121,64,22,95,0,54,0,10,82,75,46,58,51,0,1,96,12,0,14,17,1,0,154,22,82,72,106,53,50,25,24,0,12,37,49,64,180,36,103,37,86,58,0,1,22,39,26,71,4,6,22,26,26,14,6,8,3,107,7,29,35,95,26,132,14,80,2,4,7,35,86,123,50,131,101,22,24,129,35,43,30,3,74,63,122,25,0,87,103,27,89,94,125,142,98,101,52,29,144,6,107,0,58,39,70,3,60,0,48,62,5,75,109,58,67,155,80,64,57,56,0,97,23,48,83,13,38,6,32,26,48,40,100,34,76,141,78,95,93,18,44,12,61,10,20,0,22,0,101,18,80,103,111,7,93,0,18,0,114,58,93,17,20,70,120,86

CATH classification: 3.90.460.10